Protein AF-A0AAV1SPV8-F1 (afdb_monomer)

Secondary structure (DSSP, 8-state):
--HHHHHHHHHHHHHHHHHHHHHHHHHHHHHHHHHHHHHHHHHHHHHHS---TTTHHHHTSTT-HHHHHHHHHHHHHHHHHHHHHHHHHHHHTT---------------------S-----S-HHHHHHHHHHHH----SSS---------TTS-HHHHHHHHHT-HHHHHH-S--------SS--HHHHHHHHHHHSPPP--------------

Organism: NCBI:txid77055

Mean predicted aligned error: 21.77 Å

Structure (mmCIF, N/CA/C/O backbone):
data_AF-A0AAV1SPV8-F1
#
_entry.id   AF-A0AAV1SPV8-F1
#
loop_
_atom_site.group_PDB
_atom_site.id
_atom_site.type_symbol
_atom_site.label_atom_id
_atom_site.label_alt_id
_atom_site.label_comp_id
_atom_site.label_asym_id
_atom_site.label_entity_id
_atom_site.label_seq_id
_atom_site.pdbx_PDB_ins_code
_atom_site.Cartn_x
_atom_site.Cartn_y
_atom_site.Cartn_z
_atom_site.occupancy
_atom_site.B_iso_or_equiv
_atom_site.auth_seq_id
_atom_site.auth_comp_id
_atom_site.auth_asym_id
_atom_site.auth_atom_id
_atom_site.pdbx_PDB_model_num
ATOM 1 N N . MET A 1 1 ? 74.259 18.155 -2.447 1.00 51.31 1 MET A N 1
ATOM 2 C CA . MET A 1 1 ? 74.317 16.782 -3.007 1.00 51.31 1 MET A CA 1
ATOM 3 C C . MET A 1 1 ? 72.940 16.159 -3.302 1.00 51.31 1 MET A C 1
ATOM 5 O O . MET A 1 1 ? 72.920 15.059 -3.829 1.00 51.31 1 MET A O 1
ATOM 9 N N . ALA A 1 2 ? 71.801 16.826 -3.037 1.00 53.00 2 ALA A N 1
ATOM 10 C CA . ALA A 1 2 ? 70.462 16.237 -3.227 1.00 53.00 2 ALA A CA 1
ATOM 11 C C . ALA A 1 2 ? 69.752 16.611 -4.552 1.00 53.00 2 ALA A C 1
ATOM 13 O O . ALA A 1 2 ? 68.841 15.908 -4.972 1.00 53.00 2 ALA A O 1
ATOM 14 N N . GLU A 1 3 ? 70.179 17.672 -5.247 1.00 49.75 3 GLU A N 1
ATOM 15 C CA . GLU A 1 3 ? 69.481 18.167 -6.451 1.00 49.75 3 GLU A CA 1
ATOM 16 C C . GLU A 1 3 ? 69.864 17.430 -7.751 1.00 49.75 3 GLU A C 1
ATOM 18 O O . GLU A 1 3 ? 69.081 17.391 -8.695 1.00 49.75 3 GLU A O 1
ATOM 23 N N . GLY A 1 4 ? 71.027 16.767 -7.796 1.00 50.91 4 GLY A N 1
ATOM 24 C CA . GLY A 1 4 ? 71.471 16.000 -8.972 1.00 50.91 4 GLY A CA 1
ATOM 25 C C . GLY A 1 4 ? 70.816 14.619 -9.122 1.00 50.91 4 GLY A C 1
ATOM 26 O O . GLY A 1 4 ? 70.722 14.101 -10.231 1.00 50.91 4 GLY A O 1
ATOM 27 N N . VAL A 1 5 ? 70.326 14.029 -8.025 1.00 54.00 5 VAL A N 1
ATOM 28 C CA . VAL A 1 5 ? 69.727 12.678 -8.019 1.00 54.00 5 VAL A CA 1
ATOM 29 C C . VAL A 1 5 ? 68.279 12.703 -8.524 1.00 54.00 5 VAL A C 1
ATOM 31 O O . VAL A 1 5 ? 67.834 11.772 -9.191 1.00 54.00 5 VAL A O 1
ATOM 34 N N . LEU A 1 6 ? 67.550 13.795 -8.271 1.00 56.03 6 LEU A N 1
ATOM 35 C CA . LEU A 1 6 ? 66.165 13.953 -8.723 1.00 56.03 6 LEU A CA 1
ATOM 36 C C . LEU A 1 6 ? 66.060 14.116 -10.245 1.00 56.03 6 LEU A C 1
ATOM 38 O O . LEU A 1 6 ? 65.186 13.510 -10.861 1.00 56.03 6 LEU A O 1
ATOM 42 N N . LEU A 1 7 ? 66.971 14.873 -10.866 1.00 54.84 7 LEU A N 1
ATOM 43 C CA . LEU A 1 7 ? 66.982 15.073 -12.321 1.00 54.84 7 LEU A CA 1
ATOM 44 C C . LEU A 1 7 ? 67.281 13.781 -13.094 1.00 54.84 7 LEU A C 1
ATOM 46 O O . LEU A 1 7 ? 66.694 13.553 -14.150 1.00 54.84 7 LEU A O 1
ATOM 50 N N . PHE A 1 8 ? 68.146 12.917 -12.556 1.00 56.41 8 PHE A N 1
ATOM 51 C CA . PHE A 1 8 ? 68.477 11.637 -13.181 1.00 56.41 8 PHE A CA 1
ATOM 52 C C . PHE A 1 8 ? 67.277 10.676 -13.192 1.00 56.41 8 PHE A C 1
ATOM 54 O O . PHE A 1 8 ? 66.960 10.097 -14.229 1.00 56.41 8 PHE A O 1
ATOM 61 N N . ASN A 1 9 ? 66.541 10.591 -12.079 1.00 61.56 9 ASN A N 1
ATOM 62 C CA . ASN A 1 9 ? 65.367 9.719 -11.970 1.00 61.56 9 ASN A CA 1
ATOM 63 C C . ASN A 1 9 ? 64.209 10.181 -12.871 1.00 61.56 9 ASN A C 1
ATOM 65 O O . ASN A 1 9 ? 63.550 9.361 -13.505 1.00 61.56 9 ASN A O 1
ATOM 69 N N . VAL A 1 10 ? 63.985 11.496 -12.983 1.00 70.31 10 VAL A N 1
ATOM 70 C CA . VAL A 1 10 ? 62.948 12.049 -13.873 1.00 70.31 10 VAL A CA 1
ATOM 71 C C . VAL A 1 10 ? 63.290 11.798 -15.345 1.00 70.31 10 VAL A C 1
ATOM 73 O O . VAL A 1 10 ? 62.412 11.432 -16.128 1.00 70.31 10 VAL A O 1
ATOM 76 N N . ALA A 1 11 ? 64.560 11.947 -15.730 1.00 68.44 11 ALA A N 1
ATOM 77 C CA . ALA A 1 11 ? 65.004 11.647 -17.087 1.00 68.44 11 ALA A CA 1
ATOM 78 C C . ALA A 1 11 ? 64.833 10.156 -17.432 1.00 68.44 11 ALA A C 1
ATOM 80 O O . ALA A 1 11 ? 64.372 9.829 -18.526 1.00 68.44 11 ALA A O 1
ATOM 81 N N . GLU A 1 12 ? 65.131 9.252 -16.495 1.00 69.00 12 GLU A N 1
ATOM 82 C CA . GLU A 1 12 ? 64.960 7.809 -16.685 1.00 69.00 12 GLU A CA 1
ATOM 83 C C . GLU A 1 12 ? 63.481 7.417 -16.881 1.00 69.00 12 GLU A C 1
ATOM 85 O O . GLU A 1 12 ? 63.154 6.609 -17.754 1.00 69.00 12 GLU A O 1
ATOM 90 N N . GLU A 1 13 ? 62.570 8.039 -16.127 1.00 71.25 13 GLU A N 1
ATOM 91 C CA . GLU A 1 13 ? 61.118 7.841 -16.231 1.00 71.25 13 GLU A CA 1
ATOM 92 C C . GLU A 1 13 ? 60.575 8.284 -17.604 1.00 71.25 13 GLU A C 1
ATOM 94 O O . GLU A 1 13 ? 59.775 7.585 -18.237 1.00 71.25 13 GLU A O 1
ATOM 99 N N . ILE A 1 14 ? 61.043 9.437 -18.096 1.00 76.06 14 ILE A N 1
ATOM 100 C CA . ILE A 1 14 ? 60.652 9.996 -19.397 1.00 76.06 14 ILE A CA 1
ATOM 101 C C . ILE A 1 14 ? 61.170 9.116 -20.539 1.00 76.06 14 ILE A C 1
ATOM 103 O O . ILE A 1 14 ? 60.411 8.802 -21.457 1.00 76.06 14 ILE A O 1
ATOM 107 N N . ILE A 1 15 ? 62.424 8.657 -20.465 1.00 71.19 15 ILE A N 1
ATOM 108 C CA . ILE A 1 15 ? 63.020 7.761 -21.467 1.00 71.19 15 ILE A CA 1
ATOM 109 C C . ILE A 1 15 ? 62.270 6.424 -21.516 1.00 71.19 15 ILE A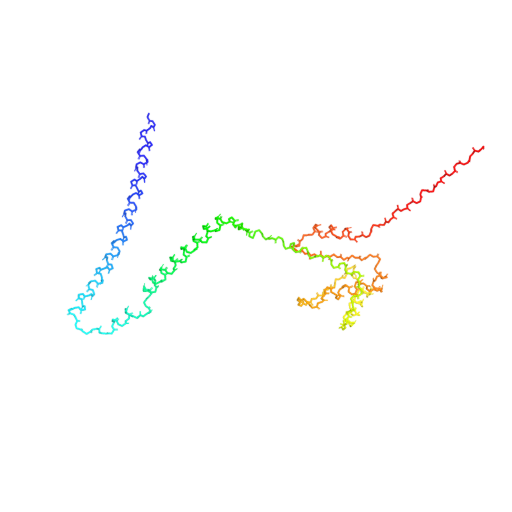 C 1
ATOM 111 O O . ILE A 1 15 ? 61.973 5.933 -22.605 1.00 71.19 15 ILE A O 1
ATOM 115 N N . LYS A 1 16 ? 61.890 5.857 -20.363 1.00 72.44 16 LYS A N 1
ATOM 116 C CA . LYS A 1 16 ? 61.097 4.616 -20.307 1.00 72.44 16 LYS A CA 1
ATOM 117 C C . LYS A 1 16 ? 59.712 4.785 -20.936 1.00 72.44 16 LYS A C 1
ATOM 119 O O . LYS A 1 16 ? 59.288 3.915 -21.695 1.00 72.44 16 LYS A O 1
ATOM 124 N N . LYS A 1 17 ? 59.023 5.901 -20.667 1.00 74.62 17 LYS A N 1
ATOM 125 C CA . LYS A 1 17 ? 57.697 6.185 -21.248 1.00 74.62 17 LYS A CA 1
ATOM 126 C C . LYS A 1 17 ? 57.748 6.470 -22.748 1.00 74.62 17 LYS A C 1
ATOM 128 O O . LYS A 1 17 ? 56.890 5.994 -23.484 1.00 74.62 17 LYS A O 1
ATOM 133 N N . LEU A 1 18 ? 58.748 7.215 -23.214 1.00 74.50 18 LEU A N 1
ATOM 134 C CA . LEU A 1 18 ? 58.951 7.452 -24.646 1.00 74.50 18 LEU A CA 1
ATOM 135 C C . LEU A 1 18 ? 59.323 6.158 -25.373 1.00 74.50 18 LEU A C 1
ATOM 137 O O . LEU A 1 18 ? 58.788 5.886 -26.445 1.00 74.50 18 LEU A O 1
ATOM 141 N N . GLY A 1 19 ? 60.181 5.333 -24.767 1.00 74.00 19 GLY A N 1
ATOM 142 C CA . GLY A 1 19 ? 60.565 4.034 -25.310 1.00 74.00 19 GLY A CA 1
ATOM 143 C C . GLY A 1 19 ? 59.378 3.082 -25.467 1.00 74.00 19 GLY A C 1
ATOM 144 O O . GLY A 1 19 ? 59.255 2.433 -26.505 1.00 74.00 19 GLY A O 1
ATOM 145 N N . SER A 1 20 ? 58.471 3.022 -24.486 1.00 73.56 20 SER A N 1
ATOM 146 C CA . SER A 1 20 ? 57.291 2.151 -24.561 1.00 73.56 20 SER A CA 1
ATOM 147 C C . SER A 1 20 ? 56.257 2.637 -25.578 1.00 73.56 20 SER A C 1
ATOM 149 O O . SER A 1 20 ? 55.717 1.820 -26.325 1.00 73.56 20 SER A O 1
ATOM 151 N N . LEU A 1 21 ? 56.025 3.950 -25.662 1.00 76.50 21 LEU A N 1
ATOM 152 C CA . LEU A 1 21 ? 55.096 4.529 -26.632 1.00 76.50 21 LEU A CA 1
ATOM 153 C C . LEU A 1 21 ? 55.604 4.337 -28.068 1.00 76.50 21 LEU A C 1
ATOM 155 O O . LEU A 1 21 ? 54.861 3.867 -28.929 1.00 76.50 21 LEU A O 1
ATOM 159 N N . ALA A 1 22 ? 56.897 4.589 -28.300 1.00 74.25 22 ALA A N 1
ATOM 160 C CA . ALA A 1 22 ? 57.534 4.338 -29.589 1.00 74.25 22 ALA A CA 1
ATOM 161 C C . ALA A 1 22 ? 57.485 2.848 -29.965 1.00 74.25 22 ALA A C 1
ATOM 163 O O . ALA A 1 22 ? 57.178 2.508 -31.106 1.00 74.25 22 ALA A O 1
ATOM 164 N N . ALA A 1 23 ? 57.722 1.942 -29.009 1.00 71.69 23 ALA A N 1
ATOM 165 C CA . ALA A 1 23 ? 57.616 0.504 -29.250 1.00 71.69 23 ALA A CA 1
ATOM 166 C C . ALA A 1 23 ? 56.186 0.078 -29.624 1.00 71.69 23 ALA A C 1
ATOM 168 O O . ALA A 1 23 ? 56.011 -0.754 -30.516 1.00 71.69 23 ALA A O 1
ATOM 169 N N . GLN A 1 24 ? 55.163 0.662 -28.992 1.00 73.12 24 GLN A N 1
ATOM 170 C CA . GLN A 1 24 ? 53.762 0.361 -29.283 1.00 73.12 24 GLN A CA 1
ATOM 171 C C . GLN A 1 24 ? 53.342 0.858 -30.673 1.00 73.12 24 GLN A C 1
ATOM 173 O O . GLN A 1 24 ? 52.714 0.107 -31.420 1.00 73.12 24 GLN A O 1
ATOM 178 N N . GLU A 1 25 ? 53.715 2.082 -31.054 1.00 62.91 25 GLU A N 1
ATOM 179 C CA . GLU A 1 25 ? 53.418 2.630 -32.384 1.00 62.91 25 GLU A CA 1
ATOM 180 C C . GLU A 1 25 ? 54.148 1.869 -33.495 1.00 62.91 25 GLU A C 1
ATOM 182 O O . GLU A 1 25 ? 53.549 1.545 -34.524 1.00 62.91 25 GLU A O 1
ATOM 187 N N . VAL A 1 26 ? 55.415 1.499 -33.271 1.00 67.81 26 VAL A N 1
ATOM 188 C CA . VAL A 1 26 ? 56.189 0.677 -34.212 1.00 67.81 26 VAL A CA 1
ATOM 189 C C . VAL A 1 26 ? 55.588 -0.722 -34.337 1.00 67.81 26 VAL A C 1
ATOM 191 O O . VAL A 1 26 ? 55.472 -1.229 -35.453 1.00 67.81 26 VAL A O 1
ATOM 194 N N . ALA A 1 27 ? 55.150 -1.341 -33.236 1.00 68.19 27 ALA A N 1
ATOM 195 C CA . ALA A 1 27 ? 54.467 -2.634 -33.276 1.00 68.19 27 ALA A CA 1
ATOM 196 C C . ALA A 1 27 ? 53.158 -2.560 -34.080 1.00 68.19 27 ALA A C 1
ATOM 198 O O . ALA A 1 27 ? 52.880 -3.440 -34.899 1.00 68.19 27 ALA A O 1
ATOM 199 N N . LEU A 1 28 ? 52.386 -1.483 -33.905 1.00 73.12 28 LEU A N 1
ATOM 200 C CA . LEU A 1 28 ? 51.136 -1.255 -34.627 1.00 73.12 28 LEU A CA 1
ATOM 201 C C . LEU A 1 28 ? 51.391 -1.021 -36.125 1.00 73.12 28 LEU A C 1
ATOM 203 O O . LEU A 1 28 ? 50.727 -1.624 -36.970 1.00 73.12 28 LEU A O 1
ATOM 207 N N . TRP A 1 29 ? 52.408 -0.225 -36.467 1.00 74.88 29 TRP A N 1
ATOM 208 C CA . TRP A 1 29 ? 52.814 0.025 -37.850 1.00 74.88 29 TRP A CA 1
ATOM 209 C C . TRP A 1 29 ? 53.353 -1.233 -38.539 1.00 74.88 29 TRP A C 1
ATOM 211 O O . TRP A 1 29 ? 52.967 -1.523 -39.671 1.00 74.88 29 TRP A O 1
ATOM 221 N N . CYS A 1 30 ? 54.181 -2.029 -37.857 1.00 61.00 30 CYS A N 1
ATOM 222 C CA . CYS A 1 30 ? 54.660 -3.317 -38.358 1.00 61.00 30 CYS A CA 1
ATOM 223 C C . CYS A 1 30 ? 53.505 -4.299 -38.590 1.00 61.00 30 CYS A C 1
ATOM 225 O O . CYS A 1 30 ? 53.468 -4.944 -39.637 1.00 61.00 30 CYS A O 1
ATOM 227 N N . GLY A 1 31 ? 52.527 -4.353 -37.679 1.00 69.56 31 GLY A N 1
ATOM 228 C CA . GLY A 1 31 ? 51.319 -5.163 -37.841 1.00 69.56 31 GLY A CA 1
ATOM 229 C C . GLY A 1 31 ? 50.509 -4.764 -39.078 1.00 69.56 31 GLY A C 1
ATOM 230 O O . GLY A 1 31 ? 50.156 -5.618 -39.890 1.00 69.56 31 GLY A O 1
ATOM 231 N N . VAL A 1 32 ? 50.279 -3.464 -39.284 1.00 68.12 32 VAL A N 1
ATOM 232 C CA . VAL A 1 32 ? 49.593 -2.945 -40.483 1.00 68.12 32 VAL A CA 1
ATOM 233 C C . VAL A 1 32 ? 50.405 -3.221 -41.755 1.00 68.12 32 VAL A C 1
ATOM 235 O O . VAL A 1 32 ? 49.845 -3.609 -42.781 1.00 68.12 32 VAL A O 1
ATOM 238 N N . LYS A 1 33 ? 51.732 -3.082 -41.699 1.00 55.91 33 LYS A N 1
ATOM 239 C CA . LYS A 1 33 ? 52.631 -3.310 -42.837 1.00 55.91 33 LYS A CA 1
ATOM 240 C C . LYS A 1 33 ? 52.703 -4.780 -43.242 1.00 55.91 33 LYS A C 1
ATOM 242 O O . LYS A 1 33 ? 52.745 -5.074 -44.435 1.00 55.91 33 LYS A O 1
ATOM 247 N N . ASP A 1 34 ? 52.658 -5.704 -42.287 1.00 68.69 34 ASP A N 1
ATOM 248 C CA . ASP A 1 34 ? 52.595 -7.139 -42.571 1.00 68.69 34 ASP A CA 1
ATOM 249 C C . ASP A 1 34 ? 51.249 -7.556 -43.164 1.00 68.69 34 ASP A C 1
ATOM 251 O O . ASP A 1 34 ? 51.216 -8.376 -44.086 1.00 68.69 34 ASP A O 1
ATOM 255 N N . GLN A 1 35 ? 50.150 -6.924 -42.739 1.00 59.25 35 GLN A N 1
ATOM 256 C CA . GLN A 1 35 ? 48.848 -7.088 -43.393 1.00 59.25 35 GLN A CA 1
ATOM 257 C C . GLN A 1 35 ? 48.888 -6.585 -44.844 1.00 59.25 35 GLN A C 1
ATOM 259 O O . GLN A 1 35 ? 48.394 -7.264 -45.748 1.00 59.25 35 GLN A O 1
ATOM 264 N N . LEU A 1 36 ? 49.551 -5.450 -45.098 1.00 64.44 36 LEU A N 1
ATOM 265 C CA . LEU A 1 36 ? 49.719 -4.906 -46.447 1.00 64.44 36 LEU A CA 1
ATOM 266 C C . LEU A 1 36 ? 50.580 -5.823 -47.333 1.00 64.44 36 LEU A C 1
ATOM 268 O O . LEU A 1 36 ? 50.228 -6.097 -48.478 1.00 64.44 36 LEU A O 1
ATOM 272 N N . ARG A 1 37 ? 51.670 -6.376 -46.788 1.00 62.00 37 ARG A N 1
ATOM 273 C CA . ARG A 1 37 ? 52.542 -7.333 -47.492 1.00 62.00 37 ARG A CA 1
ATOM 274 C C . ARG A 1 37 ? 51.809 -8.625 -47.849 1.00 62.00 37 ARG A C 1
ATOM 276 O O . ARG A 1 37 ? 51.995 -9.160 -48.943 1.00 62.00 37 ARG A O 1
ATOM 283 N N . LYS A 1 38 ? 50.952 -9.116 -46.949 1.00 72.38 38 LYS A N 1
ATOM 284 C CA . LYS A 1 38 ? 50.111 -10.303 -47.169 1.00 72.38 38 LYS A CA 1
ATOM 285 C C . LYS A 1 38 ? 49.066 -10.051 -48.262 1.00 72.38 38 LYS A C 1
ATOM 287 O O . LYS A 1 38 ? 48.831 -10.921 -49.105 1.00 72.38 38 LYS A O 1
ATOM 292 N N . LEU A 1 39 ? 48.504 -8.842 -48.304 1.00 60.84 39 LEU A N 1
ATOM 293 C CA . LEU A 1 39 ? 47.597 -8.392 -49.360 1.00 60.84 39 LEU A CA 1
ATOM 294 C C . LEU A 1 39 ? 48.311 -8.299 -50.721 1.00 60.84 39 LEU A C 1
ATOM 296 O O . LEU A 1 39 ? 47.813 -8.822 -51.718 1.00 60.84 39 LEU A O 1
ATOM 300 N N . GLU A 1 40 ? 49.504 -7.703 -50.768 1.00 60.56 40 GLU A N 1
ATOM 301 C CA . GLU A 1 40 ? 50.290 -7.564 -51.999 1.00 60.56 40 GLU A CA 1
ATOM 302 C C . GLU A 1 40 ? 50.802 -8.902 -52.543 1.00 60.56 40 GLU A C 1
ATOM 304 O O . GLU A 1 40 ? 50.759 -9.128 -53.755 1.00 60.56 40 GLU A O 1
ATOM 309 N N . GLY A 1 41 ? 51.237 -9.820 -51.673 1.00 62.53 41 GLY A N 1
ATOM 310 C CA . GLY A 1 41 ? 51.619 -11.179 -52.070 1.00 62.53 41 GLY A CA 1
ATOM 311 C C . GLY A 1 41 ? 50.456 -11.940 -52.710 1.00 62.53 41 GLY A C 1
ATOM 312 O O . GLY A 1 41 ? 50.629 -12.617 -53.724 1.00 62.53 41 GLY A O 1
ATOM 313 N N . THR A 1 42 ? 49.245 -11.745 -52.185 1.00 56.25 42 THR A N 1
ATOM 314 C CA . THR A 1 42 ? 48.021 -12.356 -52.725 1.00 56.25 42 THR A CA 1
ATOM 315 C C . THR A 1 42 ? 47.583 -11.685 -54.034 1.00 56.25 42 THR A C 1
ATOM 317 O O . THR A 1 42 ? 47.140 -12.365 -54.960 1.00 56.25 42 THR A O 1
ATOM 320 N N . ARG A 1 43 ? 47.793 -10.366 -54.180 1.00 55.22 43 ARG A N 1
ATOM 321 C CA . ARG A 1 43 ? 47.597 -9.643 -55.450 1.00 55.22 43 ARG A CA 1
ATOM 322 C C . ARG A 1 43 ? 48.540 -10.152 -56.542 1.00 55.22 43 ARG A C 1
ATOM 324 O O . ARG A 1 43 ? 48.102 -10.350 -57.669 1.00 55.22 43 ARG A O 1
ATOM 331 N N . LYS A 1 44 ? 49.816 -10.403 -56.225 1.00 57.31 44 LYS A N 1
ATOM 332 C CA . LYS A 1 44 ? 50.789 -10.964 -57.181 1.00 57.31 44 LYS A CA 1
ATOM 333 C C . LYS A 1 44 ? 50.408 -12.384 -57.621 1.00 57.31 44 LYS A C 1
ATOM 335 O O . LYS A 1 44 ? 50.515 -12.684 -58.805 1.00 57.31 44 LYS A O 1
ATOM 340 N N . GLN A 1 45 ? 49.873 -13.211 -56.714 1.00 53.56 45 GLN A N 1
ATOM 341 C CA . GLN A 1 45 ? 49.317 -14.528 -57.063 1.00 53.56 45 GLN A CA 1
ATOM 342 C C . GLN A 1 45 ? 48.082 -14.441 -57.976 1.00 53.56 45 GLN A C 1
ATOM 344 O O . GLN A 1 45 ? 47.912 -15.296 -58.837 1.00 53.56 45 GLN A O 1
ATOM 349 N N . LEU A 1 46 ? 47.249 -13.404 -57.838 1.00 54.03 46 LEU A N 1
ATOM 350 C CA . LEU A 1 46 ? 46.092 -13.164 -58.714 1.00 54.03 46 LEU A CA 1
ATOM 351 C C . LEU A 1 46 ? 46.473 -12.626 -60.102 1.00 54.03 46 LEU A C 1
ATOM 353 O O . LEU A 1 46 ? 45.769 -12.896 -61.068 1.00 54.03 46 LEU A O 1
ATOM 357 N N . VAL A 1 47 ? 47.566 -11.864 -60.209 1.00 54.81 47 VAL A N 1
ATOM 358 C CA . VAL A 1 47 ? 48.042 -11.299 -61.486 1.00 54.81 47 VAL A CA 1
ATOM 359 C C . VAL A 1 47 ? 48.801 -12.341 -62.325 1.00 54.81 47 VAL A C 1
ATOM 361 O O . VAL A 1 47 ? 48.780 -12.249 -63.547 1.00 54.81 47 VAL A O 1
ATOM 364 N N . TYR A 1 48 ? 49.433 -13.342 -61.697 1.00 53.53 48 TYR A N 1
ATOM 365 C CA . TYR A 1 48 ? 50.242 -14.370 -62.382 1.00 53.53 48 TYR A CA 1
ATOM 366 C C . TYR A 1 48 ? 49.653 -15.799 -62.343 1.00 53.53 48 TYR A C 1
ATOM 368 O O . TYR A 1 48 ? 50.228 -16.712 -62.933 1.00 53.53 48 TYR A O 1
ATOM 376 N N . GLY A 1 49 ? 48.525 -16.022 -61.657 1.00 47.09 49 GLY A N 1
ATOM 377 C CA . GLY A 1 49 ? 47.909 -17.338 -61.453 1.00 47.09 49 GLY A CA 1
ATOM 378 C C . GLY A 1 49 ? 46.489 -17.414 -62.012 1.00 47.09 49 GLY A C 1
ATOM 379 O O . GLY A 1 49 ? 45.586 -16.705 -61.574 1.00 47.09 49 GLY A O 1
ATOM 380 N N . ASN A 1 50 ? 46.287 -18.296 -62.988 1.00 52.00 50 ASN A N 1
ATOM 381 C CA . ASN A 1 50 ? 45.014 -18.473 -63.676 1.00 52.00 50 ASN A CA 1
ATOM 382 C C . ASN A 1 50 ? 43.928 -19.070 -62.744 1.00 52.00 50 ASN A C 1
ATOM 384 O O . ASN A 1 50 ? 44.200 -19.967 -61.950 1.00 52.00 50 ASN A O 1
ATOM 388 N N . LYS A 1 51 ? 42.676 -18.618 -62.920 1.00 54.88 51 LYS A N 1
ATOM 389 C CA . LYS A 1 51 ? 41.414 -19.228 -62.436 1.00 54.88 51 LYS A CA 1
ATOM 390 C C . LYS A 1 51 ? 41.174 -19.296 -60.912 1.00 54.88 51 LYS A C 1
ATOM 392 O O . LYS A 1 51 ? 41.121 -20.375 -60.333 1.00 54.88 51 LYS A O 1
ATOM 397 N N . VAL A 1 52 ? 40.814 -18.169 -60.281 1.00 48.59 52 VAL A N 1
ATOM 398 C CA . VAL A 1 52 ? 40.076 -18.194 -58.993 1.00 48.59 52 VAL A CA 1
ATOM 399 C C . VAL A 1 52 ? 38.971 -17.124 -58.931 1.00 48.59 52 VAL A C 1
ATOM 401 O O . VAL A 1 52 ? 38.962 -16.255 -58.063 1.00 48.59 52 VAL A O 1
ATOM 404 N N . SER A 1 53 ? 37.972 -17.199 -59.819 1.00 48.72 53 SER A N 1
ATOM 405 C CA . SER A 1 53 ? 36.790 -16.311 -59.752 1.00 48.72 53 SER A CA 1
ATOM 406 C C . SER A 1 53 ? 35.812 -16.660 -58.607 1.00 48.72 53 SER A C 1
ATOM 408 O O . SER A 1 53 ? 34.815 -15.969 -58.411 1.00 48.72 53 SER A O 1
ATOM 410 N N . GLY A 1 54 ? 36.088 -17.717 -57.829 1.00 51.16 54 GLY A N 1
ATOM 411 C CA . GLY A 1 54 ? 35.246 -18.165 -56.711 1.00 51.16 54 GLY A CA 1
ATOM 412 C C . GLY A 1 54 ? 35.548 -17.510 -55.356 1.00 51.16 54 GLY A C 1
ATOM 413 O O . GLY A 1 54 ? 34.645 -17.385 -54.535 1.00 51.16 54 GLY A O 1
ATOM 414 N N . LYS A 1 55 ? 36.783 -17.042 -55.108 1.00 42.84 55 LYS A N 1
ATOM 415 C CA . LYS A 1 55 ? 37.176 -16.461 -53.801 1.00 42.84 55 LYS A CA 1
ATOM 416 C C . LYS A 1 55 ? 36.973 -14.946 -53.704 1.00 42.84 55 LYS A C 1
ATOM 418 O O . LYS A 1 55 ? 36.821 -14.421 -52.606 1.00 42.84 55 LYS A O 1
ATOM 423 N N . VAL A 1 56 ? 36.894 -14.248 -54.838 1.00 49.47 56 VAL A N 1
ATOM 424 C CA . VAL A 1 56 ? 36.684 -12.787 -54.880 1.00 49.47 56 VAL A CA 1
ATOM 425 C C . VAL A 1 56 ? 35.249 -12.404 -54.484 1.00 49.47 56 VAL A C 1
ATOM 427 O O . VAL A 1 56 ? 35.016 -11.318 -53.961 1.00 49.47 56 VAL A O 1
ATOM 430 N N . ARG A 1 57 ? 34.289 -13.330 -54.629 1.00 47.72 57 ARG A N 1
ATOM 431 C CA . ARG A 1 57 ? 32.883 -13.115 -54.245 1.00 47.72 57 ARG A CA 1
ATOM 432 C C . ARG A 1 57 ? 32.690 -12.938 -52.732 1.00 47.72 57 ARG A C 1
ATOM 434 O O . ARG A 1 57 ? 31.739 -12.285 -52.324 1.00 47.72 57 ARG A O 1
ATOM 441 N N . VAL A 1 58 ? 33.588 -13.478 -51.904 1.00 47.81 58 VAL A N 1
ATOM 442 C CA . VAL A 1 58 ? 33.480 -13.389 -50.435 1.00 47.81 58 VAL A CA 1
ATOM 443 C C . VAL A 1 58 ? 33.969 -12.033 -49.913 1.00 47.81 58 VAL A C 1
ATOM 445 O O . VAL A 1 58 ? 33.404 -11.505 -48.962 1.00 47.81 58 VAL A O 1
ATOM 448 N N . PHE A 1 59 ? 34.963 -11.422 -50.567 1.00 46.66 59 PHE A N 1
ATOM 449 C CA . PHE A 1 59 ? 35.577 -10.171 -50.101 1.00 46.66 59 PHE A CA 1
ATOM 450 C C . PHE A 1 59 ? 34.745 -8.917 -50.391 1.00 46.66 59 PHE A C 1
ATOM 452 O O . PHE A 1 59 ? 34.761 -7.987 -49.587 1.00 46.66 59 PHE A O 1
ATOM 459 N N . PHE A 1 60 ? 33.996 -8.914 -51.498 1.00 45.22 60 PHE A N 1
ATOM 460 C CA . PHE A 1 60 ? 33.090 -7.820 -51.880 1.00 45.22 60 PHE A CA 1
ATOM 461 C C . PHE A 1 60 ? 31.629 -8.076 -51.481 1.00 45.22 60 PHE A C 1
ATOM 463 O O . PHE A 1 60 ? 30.729 -7.353 -51.906 1.00 45.22 60 PHE A O 1
ATOM 470 N N . SER A 1 61 ? 31.372 -9.107 -50.671 1.00 50.03 61 SER A N 1
ATOM 471 C CA . SER A 1 61 ? 30.040 -9.338 -50.122 1.00 50.03 61 SER A CA 1
ATOM 472 C C . SER A 1 61 ? 29.764 -8.347 -48.989 1.00 50.03 61 SER A C 1
ATOM 474 O O . SER A 1 61 ? 30.640 -8.069 -48.168 1.00 50.03 61 SER A O 1
ATOM 476 N N . LYS A 1 62 ? 28.523 -7.854 -48.895 1.00 49.44 62 LYS A N 1
ATOM 477 C CA . LYS A 1 62 ? 28.046 -6.946 -47.828 1.00 49.44 62 LYS A CA 1
ATOM 478 C C . LYS A 1 62 ? 28.157 -7.536 -46.407 1.00 49.44 62 LYS A C 1
ATOM 480 O O . LYS A 1 62 ? 27.866 -6.851 -45.437 1.00 49.44 62 LYS A O 1
ATOM 485 N N . SER A 1 63 ? 28.588 -8.790 -46.287 1.00 48.91 63 SER A N 1
ATOM 486 C CA . SER A 1 63 ? 28.793 -9.536 -45.042 1.00 48.91 63 SER A CA 1
ATOM 487 C C . SER A 1 63 ? 30.244 -9.510 -44.527 1.00 48.91 63 SER A C 1
ATOM 489 O O . SER A 1 63 ? 30.586 -10.291 -43.644 1.00 48.91 63 SER A O 1
ATOM 491 N N . ASN A 1 64 ? 31.124 -8.661 -45.074 1.00 51.59 64 ASN A N 1
ATOM 492 C CA . ASN A 1 64 ? 32.500 -8.535 -44.593 1.00 51.59 64 ASN A CA 1
ATOM 493 C C . ASN A 1 64 ? 32.539 -7.671 -43.313 1.00 51.59 64 ASN A C 1
ATOM 495 O O . ASN A 1 64 ? 32.276 -6.467 -43.360 1.00 51.59 64 ASN A O 1
ATOM 499 N N . GLN A 1 65 ? 32.883 -8.279 -42.171 1.00 55.00 65 GLN A N 1
ATOM 500 C CA . GLN A 1 65 ? 32.886 -7.663 -40.830 1.00 55.00 65 GLN A CA 1
ATOM 501 C C . GLN A 1 65 ? 33.714 -6.359 -40.753 1.00 55.00 65 GLN A C 1
ATOM 503 O O . GLN A 1 65 ? 33.449 -5.495 -39.922 1.00 55.00 65 GLN A O 1
ATOM 508 N N . PHE A 1 66 ? 34.673 -6.179 -41.668 1.00 52.06 66 PHE A N 1
ATOM 509 C CA . PHE A 1 66 ? 35.546 -5.006 -41.758 1.00 52.06 66 PHE A CA 1
ATOM 510 C C . PHE A 1 66 ? 34.885 -3.772 -42.408 1.00 52.06 66 PHE A C 1
ATOM 512 O O . PHE A 1 66 ? 35.102 -2.648 -41.963 1.00 52.06 66 PHE A O 1
ATOM 519 N N . VAL A 1 67 ? 34.044 -3.965 -43.435 1.00 51.31 67 VAL A N 1
ATOM 520 C CA . VAL A 1 67 ? 33.311 -2.862 -44.099 1.00 51.31 67 VAL A CA 1
ATOM 521 C C . VAL A 1 67 ? 32.151 -2.394 -43.219 1.00 51.31 67 VAL A C 1
ATOM 523 O O . VAL A 1 67 ? 31.897 -1.196 -43.111 1.00 51.31 67 VAL A O 1
ATOM 526 N N . TYR A 1 68 ? 31.512 -3.337 -42.519 1.00 54.44 68 TYR A N 1
ATOM 527 C CA . TYR A 1 68 ? 30.545 -3.040 -41.465 1.00 54.44 68 TYR A CA 1
ATOM 528 C C . TYR A 1 68 ? 31.188 -2.217 -40.333 1.00 54.44 68 TYR A C 1
ATOM 530 O O . TYR A 1 68 ? 30.624 -1.212 -39.915 1.00 54.44 68 TYR A O 1
ATOM 538 N N . GLY A 1 69 ? 32.415 -2.559 -39.918 1.00 55.50 69 GLY A N 1
ATOM 539 C CA . GLY A 1 69 ? 33.169 -1.805 -38.909 1.00 55.50 69 GLY A CA 1
ATOM 540 C C . GLY A 1 69 ? 33.519 -0.364 -39.306 1.00 55.50 69 GLY A C 1
ATOM 541 O O . GLY A 1 69 ? 33.475 0.522 -38.459 1.00 55.50 69 GLY A O 1
ATOM 542 N N . LEU A 1 70 ? 33.818 -0.099 -40.583 1.00 61.72 70 LEU A N 1
ATOM 543 C CA . LEU A 1 70 ? 34.063 1.262 -41.088 1.00 61.72 70 LEU A CA 1
ATOM 544 C C . LEU A 1 70 ? 32.789 2.117 -41.082 1.00 61.72 70 LEU A C 1
ATOM 546 O O . LEU A 1 70 ? 32.815 3.243 -40.589 1.00 61.72 70 LEU A O 1
ATOM 550 N N . GLY A 1 71 ? 31.671 1.569 -41.573 1.00 64.38 71 GLY A N 1
ATOM 551 C CA . GLY A 1 71 ? 30.372 2.251 -41.543 1.00 64.38 71 GLY A CA 1
ATOM 552 C C . GLY A 1 71 ? 29.908 2.541 -40.114 1.00 64.38 71 GLY A C 1
ATOM 553 O O . GLY A 1 71 ? 29.592 3.682 -39.783 1.00 64.38 71 GLY A O 1
ATOM 554 N N . MET A 1 72 ? 29.990 1.537 -39.237 1.00 75.62 72 MET A N 1
ATOM 555 C CA . MET A 1 72 ? 29.695 1.697 -37.812 1.00 75.62 72 MET A CA 1
ATOM 556 C C . MET A 1 72 ? 30.652 2.663 -37.107 1.00 75.62 72 MET A C 1
ATOM 558 O O . MET A 1 72 ? 30.249 3.343 -36.170 1.00 75.62 72 MET A O 1
ATOM 562 N N . GLY A 1 73 ? 31.912 2.758 -37.537 1.00 75.94 73 GLY A N 1
ATOM 563 C CA . GLY A 1 73 ? 32.875 3.705 -36.977 1.00 75.94 73 GLY A CA 1
ATOM 564 C C . GLY A 1 73 ? 32.438 5.159 -37.167 1.00 75.94 73 GLY A C 1
ATOM 565 O O . GLY A 1 73 ? 32.510 5.950 -36.226 1.00 75.94 73 GLY A O 1
ATOM 566 N N . HIS A 1 74 ? 31.927 5.500 -38.354 1.00 80.69 74 HIS A N 1
ATOM 567 C CA . HIS A 1 74 ? 31.353 6.822 -38.620 1.00 80.69 74 HIS A CA 1
ATOM 568 C C . HIS A 1 74 ? 30.061 7.063 -37.830 1.00 80.69 74 HIS A C 1
ATOM 570 O O . HIS A 1 74 ? 29.871 8.156 -37.304 1.00 80.69 74 HIS A O 1
ATOM 576 N N . GLU A 1 75 ? 29.213 6.044 -37.688 1.00 81.06 75 GLU A N 1
ATOM 577 C CA . GLU A 1 75 ? 27.958 6.132 -36.933 1.00 81.06 75 GLU A CA 1
ATOM 578 C C . GLU A 1 75 ? 28.196 6.338 -35.427 1.00 81.06 75 GLU A C 1
ATOM 580 O O . GLU A 1 75 ? 27.623 7.237 -34.813 1.00 81.06 75 GLU A O 1
ATOM 585 N N . VAL A 1 76 ? 29.130 5.585 -34.836 1.00 86.38 76 VAL A N 1
ATOM 586 C CA . VAL A 1 76 ? 29.557 5.761 -33.439 1.00 86.38 76 VAL A CA 1
ATOM 587 C C . VAL A 1 76 ? 30.210 7.127 -33.232 1.00 86.38 76 VAL A C 1
ATOM 589 O O . VAL A 1 76 ? 30.012 7.748 -32.187 1.00 86.38 76 VAL A O 1
ATOM 592 N N . LYS A 1 77 ? 30.975 7.621 -34.212 1.00 87.25 77 LYS A N 1
ATOM 593 C CA . LYS A 1 77 ? 31.575 8.958 -34.148 1.00 87.25 77 LYS A CA 1
ATOM 594 C C . LYS A 1 77 ? 30.503 10.054 -34.151 1.00 87.25 77 LYS A C 1
ATOM 596 O O . LYS A 1 77 ? 30.539 10.908 -33.272 1.00 87.25 77 LYS A O 1
ATOM 601 N N . ALA A 1 78 ? 29.525 9.977 -35.053 1.00 92.62 78 ALA A N 1
ATOM 602 C CA . ALA A 1 78 ? 28.413 10.926 -35.114 1.00 92.62 78 ALA A CA 1
ATOM 603 C C . ALA A 1 78 ? 27.577 10.921 -33.821 1.00 92.62 78 ALA A C 1
ATOM 605 O O . ALA A 1 78 ? 27.173 11.973 -33.328 1.00 92.62 78 ALA A O 1
ATOM 606 N N . LEU A 1 79 ? 27.363 9.745 -33.221 1.00 92.12 79 LEU A N 1
ATOM 607 C CA . LEU A 1 79 ? 26.678 9.629 -31.933 1.00 92.12 79 LEU A CA 1
ATOM 608 C C . LEU A 1 79 ? 27.452 10.330 -30.802 1.00 92.12 79 LEU A C 1
ATOM 610 O O . LEU A 1 79 ? 26.850 11.014 -29.977 1.00 92.12 79 LEU A O 1
ATOM 614 N N . ARG A 1 80 ? 28.782 10.170 -30.762 1.00 90.50 80 ARG A N 1
ATOM 615 C CA . ARG A 1 80 ? 29.641 10.822 -29.759 1.00 90.50 80 ARG A CA 1
ATOM 616 C C . ARG A 1 80 ? 29.637 12.340 -29.896 1.00 90.50 80 ARG A C 1
ATOM 618 O O . ARG A 1 80 ? 29.573 13.019 -28.880 1.00 90.50 80 ARG A O 1
ATOM 625 N N . GLU A 1 81 ? 29.685 12.851 -31.123 1.00 96.25 81 GLU A N 1
ATOM 626 C CA . GLU A 1 81 ? 29.596 14.291 -31.398 1.00 96.25 81 GLU A CA 1
ATOM 627 C C . GLU A 1 81 ? 28.244 14.843 -30.931 1.00 96.25 81 GLU A C 1
ATOM 629 O O . GLU A 1 81 ? 28.207 15.783 -30.145 1.00 96.25 81 GLU A O 1
ATOM 634 N N . ARG A 1 82 ? 27.137 14.167 -31.266 1.00 95.75 82 ARG A N 1
ATOM 635 C CA . ARG A 1 82 ? 25.801 14.563 -30.797 1.00 95.75 82 ARG A CA 1
ATOM 636 C C . ARG A 1 82 ? 25.673 14.552 -29.269 1.00 95.75 82 ARG A C 1
ATOM 638 O O . ARG A 1 82 ? 25.001 15.411 -28.710 1.00 95.75 82 ARG A O 1
ATOM 645 N N . LEU A 1 83 ? 26.278 13.579 -28.585 1.00 93.50 83 LEU A N 1
ATOM 646 C CA . LEU A 1 83 ? 26.290 13.541 -27.118 1.00 93.50 83 LEU A CA 1
ATOM 647 C C . LEU A 1 83 ? 27.088 14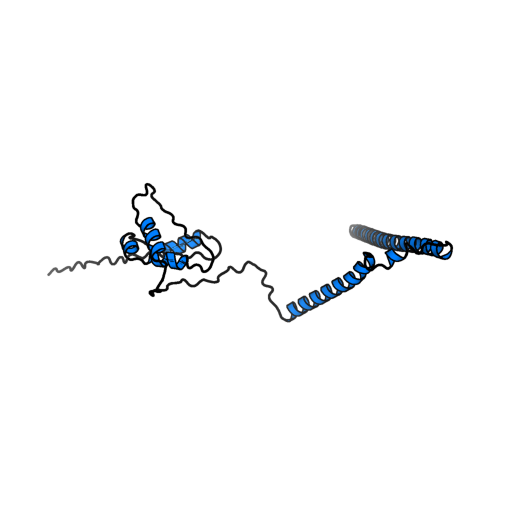.705 -26.519 1.00 93.50 83 LEU A C 1
ATOM 649 O O . LEU A 1 83 ? 26.676 15.247 -25.498 1.00 93.50 83 LEU A O 1
ATOM 653 N N . ALA A 1 84 ? 28.196 15.099 -27.152 1.00 93.94 84 ALA A N 1
ATOM 654 C CA . ALA A 1 84 ? 28.978 16.256 -26.729 1.00 93.94 84 ALA A CA 1
ATOM 655 C C . ALA A 1 84 ? 28.203 17.569 -26.921 1.00 93.94 84 ALA A C 1
ATOM 657 O O . ALA A 1 84 ? 28.235 18.418 -26.033 1.00 93.94 84 ALA A O 1
ATOM 658 N N . ASP A 1 85 ? 27.457 17.704 -28.020 1.00 94.56 85 ASP A N 1
ATOM 659 C CA . ASP A 1 85 ? 26.593 18.865 -28.258 1.00 94.56 85 ASP A CA 1
ATOM 660 C C . ASP A 1 85 ? 25.472 18.952 -27.211 1.00 94.56 85 ASP A C 1
ATOM 662 O O . ASP A 1 85 ? 25.240 20.016 -26.642 1.00 94.56 85 ASP A O 1
ATOM 666 N N . ILE A 1 86 ? 24.828 17.822 -26.883 1.00 90.44 86 ILE A N 1
ATOM 667 C CA . ILE A 1 86 ? 23.800 17.760 -25.830 1.00 90.44 86 ILE A CA 1
ATOM 668 C C . ILE A 1 86 ? 24.386 18.132 -24.462 1.00 90.44 86 ILE A C 1
ATOM 670 O O . ILE A 1 86 ? 23.743 18.858 -23.713 1.00 90.44 86 ILE A O 1
ATOM 674 N N . ASP A 1 87 ? 25.590 17.667 -24.123 1.00 88.12 87 ASP A N 1
ATOM 675 C CA . ASP A 1 87 ? 26.266 18.029 -22.868 1.00 88.12 87 ASP A CA 1
ATOM 676 C C . ASP A 1 87 ? 26.633 19.525 -22.822 1.00 88.12 87 ASP A C 1
ATOM 678 O O . ASP A 1 87 ? 26.443 20.187 -21.798 1.00 88.12 87 ASP A O 1
ATOM 682 N N . ALA A 1 88 ? 27.102 20.087 -23.941 1.00 90.62 88 ALA A N 1
ATOM 683 C CA . ALA A 1 88 ? 27.411 21.508 -24.060 1.00 90.62 88 ALA A CA 1
ATOM 684 C C . ALA A 1 88 ? 26.155 22.381 -23.921 1.00 90.62 88 ALA A C 1
ATOM 686 O O . ALA A 1 88 ? 26.164 23.352 -23.159 1.00 90.62 88 ALA A O 1
ATOM 687 N N . ASP A 1 89 ? 25.062 22.010 -24.589 1.00 89.62 89 ASP A N 1
ATOM 688 C CA . ASP A 1 89 ? 23.769 22.677 -24.452 1.00 89.62 89 ASP A CA 1
ATOM 689 C C . ASP A 1 89 ? 23.206 22.497 -23.036 1.00 89.62 89 ASP A C 1
ATOM 691 O O . ASP A 1 89 ? 22.753 23.46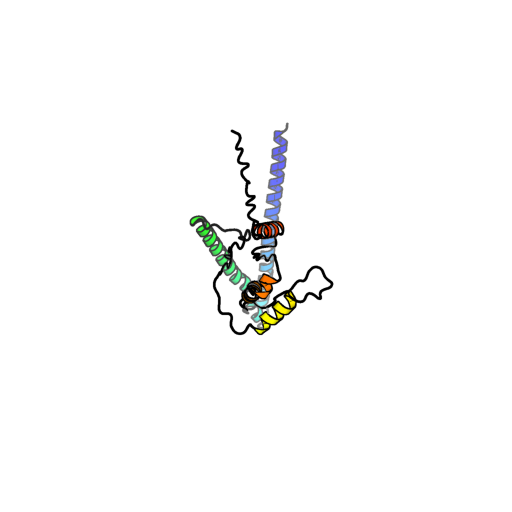8 -22.431 1.00 89.62 89 ASP A O 1
ATOM 695 N N . SER A 1 90 ? 23.317 21.301 -22.449 1.00 85.38 90 SER A N 1
ATOM 696 C CA . SER A 1 90 ? 22.891 21.024 -21.072 1.00 85.38 90 SER A CA 1
ATOM 697 C C . SER A 1 90 ? 23.541 21.984 -20.077 1.00 85.38 90 SER A C 1
ATOM 699 O O . SER A 1 90 ? 22.862 22.559 -19.225 1.00 85.38 90 SER A O 1
ATOM 701 N N . LYS A 1 91 ? 24.855 22.198 -20.214 1.00 86.94 91 LYS A N 1
ATOM 702 C CA . LYS A 1 91 ? 25.625 23.148 -19.400 1.00 86.94 91 LYS A CA 1
ATOM 703 C C . LYS A 1 91 ? 25.252 24.595 -19.703 1.00 86.94 91 LYS A C 1
ATOM 705 O O . LYS A 1 91 ? 25.111 25.392 -18.783 1.00 86.94 91 LYS A O 1
ATOM 710 N N . ARG A 1 92 ? 25.059 24.945 -20.979 1.00 87.56 92 ARG A N 1
ATOM 711 C CA . ARG A 1 92 ? 24.686 26.301 -21.412 1.00 87.56 92 ARG A CA 1
ATOM 712 C C . ARG A 1 92 ? 23.319 26.731 -20.882 1.00 87.56 92 ARG A C 1
ATOM 714 O O . ARG A 1 92 ? 23.143 27.898 -20.542 1.00 87.56 92 ARG A O 1
ATOM 721 N N . PHE A 1 93 ? 22.369 25.804 -20.819 1.00 82.50 93 PHE A N 1
ATOM 722 C CA . PHE A 1 93 ? 21.017 26.050 -20.320 1.00 82.50 93 PHE A CA 1
ATOM 723 C C . PHE A 1 93 ? 20.854 25.722 -18.826 1.00 82.50 93 PHE A C 1
ATOM 725 O O . PHE A 1 93 ? 19.745 25.850 -18.315 1.00 82.50 93 PHE A O 1
ATOM 732 N N . ASN A 1 94 ? 21.935 25.348 -18.122 1.00 76.88 94 ASN A N 1
ATOM 733 C CA . ASN A 1 94 ? 21.922 24.911 -16.719 1.00 76.88 94 ASN A CA 1
ATOM 734 C C . ASN A 1 94 ? 20.802 23.899 -16.426 1.00 76.88 94 ASN A C 1
ATOM 736 O O . ASN A 1 94 ? 20.081 24.032 -15.438 1.00 76.88 94 ASN A O 1
ATOM 740 N N . PHE A 1 95 ? 20.629 22.896 -17.291 1.00 71.19 95 PHE A N 1
ATOM 741 C CA . PHE A 1 95 ? 19.723 21.797 -16.977 1.00 71.19 95 PHE A CA 1
ATOM 742 C C . PHE A 1 95 ? 20.281 21.061 -15.757 1.00 71.19 95 PHE A C 1
ATOM 744 O O . PHE A 1 95 ? 21.319 20.402 -15.840 1.00 71.19 95 PHE A O 1
ATOM 751 N N . GLU A 1 96 ? 19.611 21.199 -14.612 1.00 69.38 96 GLU A N 1
ATOM 752 C CA . GLU A 1 96 ? 19.892 20.374 -13.444 1.00 69.38 96 GLU A CA 1
ATOM 753 C C . GLU A 1 96 ? 19.605 18.921 -13.818 1.00 69.38 96 GLU A C 1
ATOM 755 O O . GLU A 1 96 ? 18.457 18.490 -13.943 1.00 69.38 96 GLU A O 1
ATOM 760 N N . VAL A 1 97 ? 20.672 18.145 -14.004 1.00 58.69 97 VAL A N 1
ATOM 761 C CA . VAL A 1 97 ? 20.579 16.693 -13.932 1.00 58.69 97 VAL A CA 1
ATOM 762 C C . VAL A 1 97 ? 20.314 16.386 -12.468 1.00 58.69 97 VAL A C 1
ATOM 764 O O . VAL A 1 97 ? 21.241 16.232 -11.672 1.00 58.69 97 VAL A O 1
ATOM 767 N N . HIS A 1 98 ? 19.038 16.323 -12.098 1.00 55.47 98 HIS A N 1
ATOM 768 C CA . HIS A 1 98 ? 18.659 15.601 -10.903 1.00 55.47 98 HIS A CA 1
ATOM 769 C C . HIS A 1 98 ? 19.157 14.175 -11.120 1.00 55.47 98 HIS A C 1
ATOM 771 O O . HIS A 1 98 ? 18.587 13.404 -11.894 1.00 55.47 98 HIS A O 1
ATOM 777 N N . HIS A 1 99 ? 20.272 13.831 -10.474 1.00 49.53 99 HIS A N 1
ATOM 778 C CA . HIS A 1 99 ? 20.536 12.443 -10.153 1.00 49.53 99 HIS A CA 1
ATOM 779 C C . HIS A 1 99 ? 19.221 11.906 -9.588 1.00 49.53 99 HIS A C 1
ATOM 781 O O . HIS A 1 99 ? 18.619 12.567 -8.741 1.00 49.53 99 HIS A O 1
ATOM 787 N N . GLU A 1 100 ? 18.769 10.736 -10.030 1.00 50.16 100 GLU A N 1
ATOM 788 C CA . GLU A 1 100 ? 17.793 9.977 -9.256 1.00 50.16 100 GLU A CA 1
ATOM 789 C C . GLU A 1 100 ? 18.453 9.558 -7.921 1.00 50.16 100 GLU A C 1
ATOM 791 O O . GLU A 1 100 ? 18.624 8.382 -7.613 1.00 50.16 100 GLU A O 1
ATOM 796 N N . GLU A 1 101 ? 18.803 10.515 -7.057 1.00 43.56 101 GLU A N 1
ATOM 797 C CA . GLU A 1 101 ? 18.340 10.416 -5.690 1.00 43.56 101 GLU A CA 1
ATOM 798 C C . GLU A 1 101 ? 16.849 10.233 -5.865 1.00 43.56 101 GLU A C 1
ATOM 800 O O . GLU A 1 101 ? 16.180 11.172 -6.289 1.00 43.56 101 GLU A O 1
ATOM 805 N N . LYS A 1 102 ? 16.397 8.973 -5.743 1.00 46.03 102 LYS A N 1
ATOM 806 C CA . LYS A 1 102 ? 14.992 8.585 -5.777 1.00 46.03 102 LYS A CA 1
ATOM 807 C C . LYS A 1 102 ? 14.246 9.742 -5.164 1.00 46.03 102 LYS A C 1
ATOM 809 O O . LYS A 1 102 ? 14.296 9.880 -3.939 1.00 46.03 102 LYS A O 1
ATOM 814 N N . ALA A 1 103 ? 13.623 10.575 -6.002 1.00 39.28 103 ALA A N 1
ATOM 815 C CA . ALA A 1 103 ? 12.712 11.566 -5.495 1.00 39.28 103 ALA A CA 1
ATOM 816 C C . ALA A 1 103 ? 11.832 10.712 -4.596 1.00 39.28 103 ALA A C 1
ATOM 818 O O . ALA A 1 103 ? 11.315 9.686 -5.081 1.00 39.28 103 ALA A O 1
ATOM 819 N N . PRO A 1 104 ? 11.770 10.968 -3.274 1.00 43.19 104 PRO A N 1
ATOM 820 C CA . PRO A 1 104 ? 10.753 10.293 -2.521 1.00 43.19 104 PRO A CA 1
ATOM 821 C C . PRO A 1 104 ? 9.510 10.600 -3.342 1.00 43.19 104 PRO A C 1
ATOM 823 O O . PRO A 1 104 ? 9.284 11.745 -3.739 1.00 43.19 104 PRO A O 1
ATOM 826 N N . LEU A 1 105 ? 8.793 9.558 -3.749 1.00 41.69 105 LEU A N 1
ATOM 827 C CA . LEU A 1 105 ? 7.453 9.686 -4.288 1.00 41.69 105 LEU A CA 1
ATOM 828 C C . LEU A 1 105 ? 6.602 10.252 -3.135 1.00 41.69 105 LEU A C 1
ATOM 830 O O . LEU A 1 105 ? 5.699 9.613 -2.618 1.00 41.69 105 LEU A O 1
ATOM 834 N N . THR A 1 106 ? 6.909 11.475 -2.706 1.00 40.66 106 THR A N 1
ATOM 835 C CA . THR A 1 106 ? 6.039 12.473 -2.133 1.00 40.66 106 THR A CA 1
ATOM 836 C C . THR A 1 106 ? 5.239 13.058 -3.290 1.00 40.66 106 THR A C 1
ATOM 838 O O . THR A 1 106 ? 4.986 14.252 -3.348 1.00 40.66 106 THR A O 1
ATOM 841 N N . THR A 1 107 ? 4.691 12.204 -4.159 1.00 38.88 107 THR A N 1
ATOM 842 C CA . THR A 1 107 ? 3.247 12.294 -4.313 1.00 38.88 107 THR A CA 1
ATOM 843 C C . THR A 1 107 ? 2.702 12.023 -2.919 1.00 38.88 107 THR A C 1
ATOM 845 O O . THR A 1 107 ? 2.468 10.874 -2.538 1.00 38.88 107 THR A O 1
ATOM 848 N N . VAL A 1 108 ? 2.620 13.081 -2.109 1.00 44.66 108 VAL A N 1
ATOM 849 C CA . VAL A 1 108 ? 1.724 13.118 -0.968 1.00 44.66 108 VAL A CA 1
ATOM 850 C C . VAL A 1 108 ? 0.377 12.819 -1.602 1.00 44.66 108 VAL A C 1
ATOM 852 O O . VAL A 1 108 ? -0.227 13.682 -2.228 1.00 44.66 108 VAL A O 1
ATOM 855 N N . ARG A 1 109 ? -0.025 11.544 -1.594 1.00 43.25 109 ARG A N 1
ATOM 856 C CA . ARG A 1 109 ? -1.409 11.200 -1.870 1.00 43.25 109 ARG A CA 1
ATOM 857 C C . ARG A 1 109 ? -2.147 11.869 -0.735 1.00 43.25 109 ARG A C 1
ATOM 859 O O . ARG A 1 109 ? -2.010 11.435 0.410 1.00 43.25 109 ARG A O 1
ATOM 866 N N . GLU A 1 110 ? -2.809 12.975 -1.054 1.00 48.94 110 GLU A N 1
ATOM 867 C CA . GLU A 1 110 ? -3.698 13.634 -0.118 1.00 48.94 110 GLU A CA 1
ATOM 868 C C . GLU A 1 110 ? -4.590 12.569 0.499 1.00 48.94 110 GLU A C 1
ATOM 870 O O . GLU A 1 110 ? -5.083 11.653 -0.176 1.00 48.94 110 GLU A O 1
ATOM 875 N N . GLN A 1 111 ? -4.695 12.642 1.821 1.00 54.91 111 GLN A N 1
ATOM 876 C CA . GLN A 1 111 ? -5.570 11.766 2.565 1.00 54.91 111 GLN A CA 1
ATOM 877 C C . GLN A 1 111 ? -6.960 11.902 1.952 1.00 54.91 111 GLN A C 1
ATOM 879 O O . GLN A 1 111 ? -7.490 13.006 1.841 1.00 54.91 111 GLN A O 1
ATOM 884 N N . THR A 1 112 ? -7.555 10.783 1.544 1.00 52.62 112 THR A N 1
ATOM 885 C CA . THR A 1 112 ? -8.971 10.736 1.177 1.00 52.62 112 THR A CA 1
ATOM 886 C C . THR A 1 112 ? -9.770 10.825 2.473 1.00 52.62 112 THR A C 1
ATOM 888 O O . THR A 1 112 ? -10.377 9.862 2.930 1.00 52.62 112 THR A O 1
ATOM 891 N N . ASN A 1 113 ? -9.739 12.005 3.088 1.00 50.28 113 ASN A N 1
ATOM 892 C CA . ASN A 1 113 ? -10.679 12.429 4.109 1.00 50.28 113 ASN A CA 1
ATOM 893 C C . ASN A 1 113 ? -11.964 12.834 3.374 1.00 50.28 113 ASN A C 1
ATOM 895 O O . ASN A 1 113 ? -12.389 13.981 3.437 1.00 50.28 113 ASN A O 1
ATOM 899 N N . SER A 1 114 ? -12.533 11.922 2.579 1.00 46.44 114 SER A N 1
ATOM 900 C CA . SER A 1 114 ? -13.837 12.156 1.969 1.00 46.44 114 SER A CA 1
ATOM 901 C C . SER A 1 114 ? -14.882 11.769 3.003 1.00 46.44 114 SER A C 1
ATOM 903 O O . SER A 1 114 ? -15.172 10.598 3.242 1.00 46.44 114 SER A O 1
ATOM 905 N N . SER A 1 115 ? -15.368 12.794 3.689 1.00 52.03 115 SER A N 1
ATOM 906 C CA . SER A 1 115 ? -16.477 12.776 4.635 1.00 52.03 115 SER A CA 1
ATOM 907 C C . SER A 1 115 ? -17.834 12.847 3.924 1.00 52.03 115 SER A C 1
ATOM 909 O O . SER A 1 115 ? -18.763 13.453 4.449 1.00 52.03 115 SER A O 1
ATOM 911 N N . GLU A 1 116 ? -17.963 12.256 2.733 1.00 50.59 116 GLU A N 1
ATOM 912 C CA . GLU A 1 116 ? -19.225 12.221 1.991 1.00 50.59 116 GLU A CA 1
ATOM 913 C C . GLU A 1 116 ? -19.589 10.798 1.564 1.00 50.59 116 GLU A C 1
ATOM 915 O O . GLU A 1 116 ? -18.734 9.949 1.311 1.00 50.59 116 GLU A O 1
ATOM 920 N N . HIS A 1 117 ? -20.896 10.535 1.531 1.00 53.72 117 HIS A N 1
ATOM 921 C CA . HIS A 1 117 ? -21.475 9.258 1.132 1.00 53.72 117 HIS A CA 1
ATOM 922 C C . HIS A 1 117 ? -21.246 9.024 -0.369 1.00 53.72 117 HIS A C 1
ATOM 924 O O . HIS A 1 117 ? -22.110 9.295 -1.200 1.00 53.72 117 HIS A O 1
ATOM 930 N N . GLU A 1 118 ? -20.079 8.490 -0.725 1.00 66.19 118 GLU A N 1
ATOM 931 C CA . GLU A 1 118 ? -19.888 7.878 -2.036 1.00 66.19 118 GLU A CA 1
ATOM 932 C C . GLU A 1 118 ? -20.844 6.677 -2.129 1.00 66.19 118 GLU A C 1
ATOM 934 O O . GLU A 1 118 ? -20.773 5.729 -1.335 1.00 66.19 118 GLU A O 1
ATOM 939 N N . VAL A 1 119 ? -21.808 6.748 -3.053 1.00 75.44 119 VAL A N 1
ATOM 940 C CA . VAL A 1 119 ? -22.758 5.658 -3.297 1.00 75.44 119 VAL A CA 1
ATOM 941 C C . VAL A 1 119 ? -21.993 4.522 -3.965 1.00 75.44 119 VAL A C 1
ATOM 943 O O . VAL A 1 119 ? -21.736 4.533 -5.167 1.00 75.44 119 VAL A O 1
ATOM 946 N N . ILE A 1 120 ? -21.602 3.540 -3.161 1.00 84.44 120 ILE A N 1
ATOM 947 C CA . ILE A 1 120 ? -20.890 2.352 -3.625 1.00 84.44 1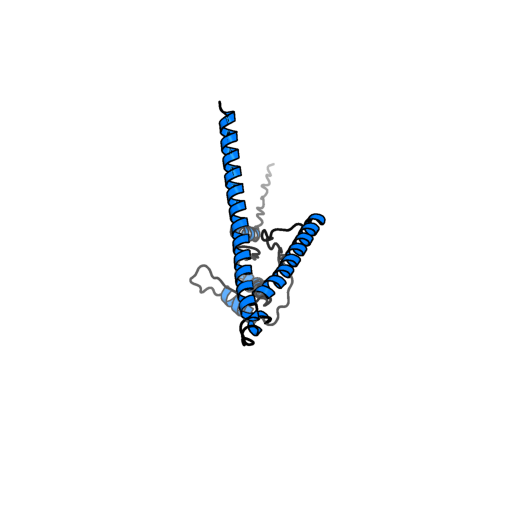20 ILE A CA 1
ATOM 948 C C . ILE A 1 120 ? -21.929 1.308 -4.024 1.00 84.44 120 ILE A C 1
ATOM 950 O O . ILE A 1 120 ? -22.674 0.822 -3.179 1.00 84.44 120 ILE A O 1
ATOM 954 N N . VAL A 1 121 ? -21.967 0.976 -5.314 1.00 85.12 121 VAL A N 1
ATOM 955 C CA . VAL A 1 121 ? -22.921 0.025 -5.903 1.00 85.12 121 VAL A CA 1
ATOM 956 C C . VAL A 1 121 ? -22.222 -1.298 -6.219 1.00 85.12 121 VAL A C 1
ATOM 958 O O . VAL A 1 121 ? -21.093 -1.304 -6.716 1.00 85.12 121 VAL A O 1
ATOM 961 N N . GLY A 1 122 ? -22.895 -2.426 -5.981 1.00 89.56 122 GLY A N 1
ATOM 962 C CA . GLY A 1 122 ? -22.457 -3.753 -6.434 1.00 89.56 122 GLY A CA 1
ATOM 963 C C . GLY A 1 122 ? -21.352 -4.390 -5.583 1.00 89.56 122 GLY A C 1
ATOM 964 O O . GLY A 1 122 ? -20.657 -5.293 -6.045 1.00 89.56 122 GLY A O 1
ATOM 965 N N . ARG A 1 123 ? -21.164 -3.913 -4.349 1.00 92.19 123 ARG A N 1
ATOM 966 C CA . ARG A 1 123 ? -20.158 -4.388 -3.375 1.00 92.19 123 ARG A CA 1
ATOM 967 C C . ARG A 1 123 ? -20.771 -4.799 -2.036 1.00 92.19 123 ARG A C 1
ATOM 969 O O . ARG A 1 123 ? -20.061 -5.017 -1.060 1.00 92.19 123 ARG A O 1
ATOM 976 N N . GLU A 1 124 ? -22.088 -4.924 -1.981 1.00 91.81 124 GLU A N 1
ATOM 977 C CA . GLU A 1 124 ? -22.859 -5.244 -0.787 1.00 91.81 124 GLU A CA 1
ATOM 978 C C . GLU A 1 124 ? -22.470 -6.625 -0.247 1.00 91.81 124 GLU A C 1
ATOM 980 O O . GLU A 1 124 ? -22.255 -6.773 0.954 1.00 91.81 124 GLU A O 1
ATOM 985 N N . GLY A 1 125 ? -22.283 -7.611 -1.133 1.00 93.19 125 GLY A N 1
ATOM 986 C CA . GLY A 1 125 ? -21.809 -8.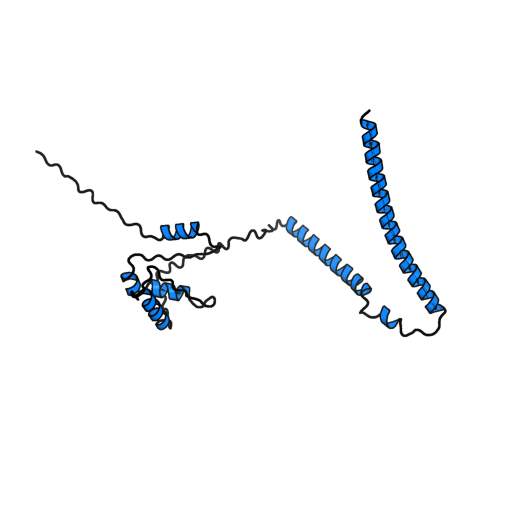948 -0.760 1.00 93.19 125 GLY A CA 1
ATOM 987 C C . GLY A 1 125 ? -20.406 -8.931 -0.147 1.00 93.19 125 GLY A C 1
ATOM 988 O O . GLY A 1 125 ? -20.202 -9.482 0.935 1.00 93.19 125 GLY A O 1
ATOM 989 N N . ASP A 1 126 ? -19.462 -8.231 -0.785 1.00 94.38 126 ASP A N 1
ATOM 990 C CA . ASP A 1 126 ? -18.089 -8.076 -0.284 1.00 94.38 126 ASP A CA 1
ATOM 991 C C . ASP A 1 126 ? -18.068 -7.385 1.089 1.00 94.38 126 ASP A C 1
ATOM 993 O O . ASP A 1 126 ? -17.342 -7.800 1.996 1.00 94.38 126 ASP A O 1
ATOM 997 N N . LYS A 1 127 ? -18.896 -6.345 1.266 1.00 92.62 127 LYS A N 1
ATOM 998 C CA . LYS A 1 127 ? -19.046 -5.636 2.541 1.00 92.62 127 LYS A CA 1
ATOM 999 C C . LYS A 1 127 ? -19.570 -6.564 3.631 1.00 92.62 127 LYS A C 1
ATOM 1001 O O . LYS A 1 127 ? -19.019 -6.568 4.729 1.00 92.62 127 LYS A O 1
ATOM 1006 N N . VAL A 1 128 ? -20.631 -7.323 3.348 1.00 93.12 128 VAL A N 1
ATOM 1007 C CA . VAL A 1 128 ? -21.224 -8.259 4.313 1.00 93.12 128 VAL A CA 1
ATOM 1008 C C . VAL A 1 128 ? -20.194 -9.300 4.734 1.00 93.12 128 VAL A C 1
ATOM 1010 O O . VAL A 1 128 ? -19.997 -9.482 5.931 1.00 93.12 128 VAL A O 1
ATOM 1013 N N . ALA A 1 129 ? -19.469 -9.899 3.786 1.00 93.12 129 ALA A N 1
ATOM 1014 C CA . ALA A 1 129 ? -18.411 -10.856 4.097 1.00 93.12 129 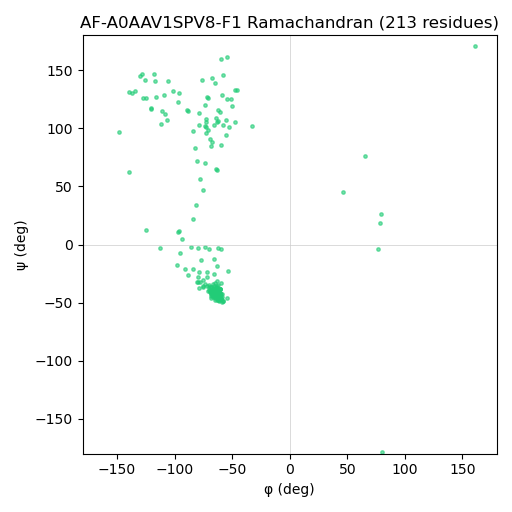ALA A CA 1
ATOM 1015 C C . ALA A 1 129 ? -17.334 -10.239 5.005 1.00 93.12 129 ALA A C 1
ATOM 1017 O O . ALA A 1 129 ? -17.001 -10.806 6.046 1.00 93.12 129 ALA A O 1
ATOM 1018 N N . LEU A 1 130 ? -16.838 -9.046 4.659 1.00 93.25 130 LEU A N 1
ATOM 1019 C CA . LEU A 1 130 ? -15.821 -8.345 5.444 1.00 93.25 130 LEU A CA 1
ATOM 1020 C C . LEU A 1 130 ? -16.313 -8.015 6.862 1.00 93.25 130 LEU A C 1
ATOM 1022 O O . LEU A 1 130 ? -15.584 -8.222 7.830 1.00 93.25 130 LEU A O 1
ATOM 1026 N N . LYS A 1 131 ? -17.563 -7.563 7.002 1.00 91.88 131 LYS A N 1
ATOM 1027 C CA . LYS A 1 131 ? -18.198 -7.322 8.303 1.00 91.88 131 LYS A CA 1
ATOM 1028 C C . LYS A 1 131 ? -18.317 -8.592 9.129 1.00 91.88 131 LYS A C 1
ATOM 1030 O O . LYS A 1 131 ? -18.001 -8.562 10.312 1.00 91.88 131 LYS A O 1
ATOM 1035 N N . THR A 1 132 ? -18.749 -9.696 8.527 1.00 91.50 132 THR A N 1
ATOM 1036 C CA . THR A 1 132 ? -18.845 -10.977 9.228 1.00 91.50 132 THR A CA 1
ATOM 1037 C C . THR A 1 132 ? -17.484 -11.390 9.776 1.00 91.50 132 THR A C 1
ATOM 1039 O O . THR A 1 132 ? -17.408 -11.772 10.934 1.00 91.50 132 THR A O 1
ATOM 1042 N N . PHE A 1 133 ? -16.398 -11.234 9.011 1.00 90.00 133 PHE A N 1
ATOM 1043 C CA . PHE A 1 133 ? -15.048 -11.504 9.522 1.00 90.00 133 PHE A CA 1
ATOM 1044 C C . PHE A 1 133 ? -14.629 -10.564 10.659 1.00 90.00 133 PHE A C 1
ATOM 1046 O O . PHE A 1 133 ? -14.008 -11.021 11.615 1.00 90.00 133 PHE A O 1
ATOM 1053 N N . LEU A 1 134 ? -14.966 -9.273 10.570 1.00 89.62 134 LEU A N 1
ATOM 1054 C CA . LEU A 1 134 ? -14.629 -8.280 11.596 1.00 89.62 134 LEU A CA 1
ATOM 1055 C C . LEU A 1 134 ? -15.392 -8.486 12.911 1.00 89.62 134 LEU A C 1
ATOM 1057 O O . LEU A 1 134 ? -14.830 -8.243 13.972 1.00 89.62 134 LEU A O 1
ATOM 1061 N N . LEU A 1 135 ? -16.660 -8.898 12.837 1.00 87.94 135 LEU A N 1
ATOM 1062 C CA . LEU A 1 135 ? -17.562 -9.013 13.989 1.00 87.94 135 LEU A CA 1
ATOM 1063 C C . LEU A 1 135 ? -17.608 -10.425 14.586 1.00 87.94 135 LEU A C 1
ATOM 1065 O O . LEU A 1 135 ? -18.246 -10.634 15.616 1.00 87.94 135 LEU A O 1
ATOM 1069 N N . ASN A 1 136 ? -16.972 -11.410 13.946 1.00 84.62 136 ASN A N 1
ATOM 1070 C CA . ASN A 1 136 ? -16.945 -12.770 14.462 1.00 84.62 136 ASN A CA 1
ATOM 1071 C C . ASN A 1 136 ? -16.011 -12.856 15.679 1.00 84.62 136 ASN A C 1
ATOM 1073 O O . ASN A 1 136 ? -14.788 -12.806 15.552 1.00 84.62 136 ASN A O 1
ATOM 1077 N N . SER A 1 137 ? -16.609 -12.998 16.861 1.00 63.81 137 SER A N 1
ATOM 1078 C CA . SER A 1 137 ? -15.939 -13.052 18.163 1.00 63.81 137 SER A CA 1
ATOM 1079 C C . SER A 1 137 ? -15.329 -14.419 18.501 1.00 63.81 137 SER A C 1
ATOM 1081 O O . SER A 1 137 ? -14.673 -14.548 19.530 1.00 63.81 137 SER A O 1
ATOM 1083 N N . ASN A 1 138 ? -15.500 -15.434 17.647 1.00 64.62 138 ASN A N 1
ATOM 1084 C CA . ASN A 1 138 ? -15.063 -16.813 17.910 1.00 64.62 138 ASN A CA 1
ATOM 1085 C C . ASN A 1 138 ? -13.591 -17.098 17.565 1.00 64.62 138 ASN A C 1
ATOM 1087 O O . ASN A 1 138 ? -13.214 -18.248 17.343 1.00 64.62 138 ASN A O 1
ATOM 1091 N N . ASN A 1 139 ? -12.744 -16.075 17.511 1.00 61.00 139 ASN A N 1
ATOM 1092 C CA . ASN A 1 139 ? -11.325 -16.277 17.259 1.00 61.00 139 ASN A CA 1
ATOM 1093 C C . ASN A 1 139 ? -10.615 -16.481 18.604 1.00 61.00 139 ASN A C 1
ATOM 1095 O O . ASN A 1 139 ? -10.532 -15.559 19.406 1.00 61.00 139 ASN A O 1
ATOM 1099 N N . GLU A 1 140 ? -10.036 -17.662 18.832 1.00 63.78 140 GLU A N 1
ATOM 1100 C CA . GLU A 1 140 ? -9.152 -17.950 19.983 1.00 63.78 140 GLU A CA 1
ATOM 1101 C C . GLU A 1 140 ? -7.868 -17.084 19.991 1.00 63.78 140 GLU A C 1
ATOM 1103 O O . GLU A 1 140 ? -7.038 -17.172 20.895 1.00 63.78 140 GLU A O 1
ATOM 1108 N N . GLN A 1 141 ? -7.682 -16.248 18.964 1.00 64.56 141 GLN A N 1
ATOM 1109 C CA . GLN A 1 141 ? -6.538 -15.370 18.766 1.00 64.56 141 GLN A CA 1
ATOM 1110 C C . GLN A 1 141 ? -6.884 -13.927 19.150 1.00 64.56 141 GLN A C 1
ATOM 1112 O O . GLN A 1 141 ? -7.861 -13.358 18.672 1.00 64.56 141 GLN A O 1
ATOM 1117 N N . ASN A 1 142 ? -6.007 -13.299 19.937 1.00 75.88 142 ASN A N 1
ATOM 1118 C CA . ASN A 1 142 ? -6.152 -11.908 20.388 1.00 75.88 142 ASN A CA 1
ATOM 1119 C C . ASN A 1 142 ? -6.061 -10.864 19.253 1.00 75.88 142 ASN A C 1
ATOM 1121 O O . ASN A 1 142 ? -6.337 -9.688 19.482 1.00 75.88 142 ASN A O 1
ATOM 1125 N N . VAL A 1 143 ? -5.622 -11.258 18.049 1.00 83.94 143 VAL A N 1
ATOM 1126 C CA . VAL A 1 143 ? -5.413 -10.369 16.895 1.00 83.94 143 VAL A CA 1
ATOM 1127 C C . VAL A 1 143 ? -5.881 -11.065 15.617 1.00 83.94 143 VAL A C 1
ATOM 1129 O O . VAL A 1 143 ? -5.480 -12.195 15.353 1.00 83.94 143 VAL A O 1
ATOM 1132 N N . SER A 1 144 ? -6.678 -10.368 14.802 1.00 85.50 144 SER A N 1
ATOM 1133 C CA . SER A 1 144 ? -7.119 -10.817 13.476 1.00 85.50 144 SER A CA 1
ATOM 1134 C C . SER A 1 144 ? -6.601 -9.870 12.392 1.00 85.50 144 SER A C 1
ATOM 1136 O O . SER A 1 144 ? -6.575 -8.652 12.581 1.00 85.50 144 SER A O 1
ATOM 1138 N N . VAL A 1 145 ? -6.176 -10.426 11.255 1.00 89.19 145 VAL A N 1
ATOM 1139 C CA . VAL A 1 145 ? -5.660 -9.671 10.106 1.00 89.19 145 VAL A CA 1
ATOM 1140 C C . VAL A 1 145 ? -6.452 -10.050 8.863 1.00 89.19 145 VAL A C 1
ATOM 1142 O O . VAL A 1 145 ? -6.520 -11.221 8.496 1.00 89.19 145 VAL A O 1
ATOM 1145 N N . ILE A 1 146 ? -6.999 -9.046 8.177 1.00 91.31 146 ILE A N 1
ATOM 1146 C CA . ILE A 1 146 ? -7.741 -9.225 6.927 1.00 91.31 146 ILE A CA 1
ATOM 1147 C C . ILE A 1 146 ? -6.996 -8.515 5.801 1.00 91.31 146 ILE A C 1
ATOM 1149 O O . ILE A 1 146 ? -6.688 -7.329 5.893 1.00 91.31 146 ILE A O 1
ATOM 1153 N N . SER A 1 147 ? -6.714 -9.246 4.724 1.00 93.94 147 SER A N 1
ATOM 1154 C CA . SER A 1 147 ? -5.998 -8.730 3.554 1.00 93.94 147 SER A CA 1
ATOM 1155 C C . SER A 1 147 ? -6.937 -8.599 2.353 1.00 93.94 147 SER A C 1
ATOM 1157 O O . SER A 1 147 ? -7.594 -9.565 1.978 1.00 93.94 147 SER A O 1
ATOM 1159 N N . ILE A 1 148 ? -6.966 -7.423 1.715 1.00 94.75 148 ILE A N 1
ATOM 1160 C CA . ILE A 1 148 ? -7.725 -7.164 0.478 1.00 94.75 148 ILE A CA 1
ATOM 1161 C C . ILE A 1 148 ? -6.729 -7.036 -0.676 1.00 94.75 148 ILE A C 1
ATOM 1163 O O . ILE A 1 148 ? -5.959 -6.076 -0.743 1.00 94.75 148 ILE A O 1
ATOM 1167 N N . VAL A 1 149 ? -6.742 -7.997 -1.600 1.00 94.44 149 VAL A N 1
ATOM 1168 C CA . VAL A 1 149 ? -5.764 -8.108 -2.696 1.00 94.44 149 VAL A CA 1
ATOM 1169 C C . VAL A 1 149 ? -6.463 -7.986 -4.048 1.00 94.44 149 VAL A C 1
ATOM 1171 O O . VAL A 1 149 ? -7.614 -8.375 -4.209 1.00 94.44 149 VAL A O 1
ATOM 1174 N N . GLY A 1 150 ? -5.777 -7.407 -5.032 1.00 94.00 150 GLY A N 1
ATOM 1175 C CA . GLY A 1 150 ? -6.308 -7.226 -6.381 1.00 94.00 150 GLY A CA 1
ATOM 1176 C C . GLY A 1 150 ? -5.555 -6.158 -7.165 1.00 94.00 150 GLY A C 1
ATOM 1177 O O . GLY A 1 150 ? -4.753 -5.404 -6.604 1.00 94.00 150 GLY A O 1
ATOM 1178 N N . ILE A 1 151 ? -5.840 -6.062 -8.461 1.00 95.62 151 ILE A N 1
ATOM 1179 C CA . ILE A 1 151 ? -5.194 -5.113 -9.377 1.00 95.62 151 ILE A CA 1
ATOM 1180 C C . ILE A 1 151 ? -5.404 -3.644 -8.962 1.00 95.62 151 ILE A C 1
ATOM 1182 O O . ILE A 1 151 ? -6.295 -3.307 -8.170 1.00 95.62 151 ILE A O 1
ATOM 1186 N N . GLY A 1 152 ? -4.542 -2.751 -9.456 1.00 92.19 152 GLY A N 1
ATOM 1187 C CA . GLY A 1 152 ? -4.699 -1.303 -9.277 1.00 92.19 152 GLY A CA 1
ATOM 1188 C C . GLY A 1 152 ? -6.043 -0.811 -9.828 1.00 92.19 152 GLY A C 1
ATOM 1189 O O . GLY A 1 152 ? -6.552 -1.371 -10.790 1.00 92.19 152 GLY A O 1
ATOM 1190 N N . GLY A 1 153 ? -6.648 0.193 -9.189 1.00 91.38 153 GLY A N 1
ATOM 1191 C CA . GLY A 1 153 ? -7.938 0.752 -9.626 1.00 91.38 153 GLY A CA 1
ATOM 1192 C C . GLY A 1 153 ? -9.183 -0.085 -9.297 1.00 91.38 153 GLY A C 1
ATOM 1193 O O . GLY A 1 153 ? -10.289 0.392 -9.498 1.00 91.38 153 GLY A O 1
ATOM 1194 N N . LEU A 1 154 ? -9.046 -1.285 -8.717 1.00 92.31 154 LEU A N 1
ATOM 1195 C CA . LEU A 1 154 ? -10.186 -2.173 -8.421 1.00 92.31 154 LEU A CA 1
ATOM 1196 C C . LEU A 1 154 ? -11.115 -1.690 -7.280 1.00 92.31 154 LEU A C 1
ATOM 1198 O O . LEU A 1 154 ? -12.093 -2.358 -6.964 1.00 92.31 154 LEU A O 1
ATOM 1202 N N . GLY A 1 155 ? -10.795 -0.579 -6.608 1.00 91.81 155 GLY A N 1
ATOM 1203 C CA . GLY A 1 155 ? -11.586 -0.081 -5.471 1.00 91.81 155 GLY A CA 1
ATOM 1204 C C . GLY A 1 155 ? -11.326 -0.802 -4.141 1.00 91.81 155 GLY A C 1
ATOM 1205 O O . GLY A 1 155 ? -12.191 -0.837 -3.275 1.00 91.81 155 GLY A O 1
ATOM 1206 N N . LYS A 1 156 ? -10.134 -1.386 -3.941 1.00 95.81 156 LYS A N 1
ATOM 1207 C CA . LYS A 1 156 ? -9.769 -2.074 -2.681 1.00 95.81 156 LYS A CA 1
ATOM 1208 C C . LYS A 1 156 ? -9.875 -1.158 -1.459 1.00 95.81 156 LYS A C 1
ATOM 1210 O O . LYS A 1 156 ? -10.477 -1.522 -0.455 1.00 95.81 156 LYS A O 1
ATOM 1215 N N . THR A 1 157 ? -9.298 0.038 -1.570 1.00 92.81 157 THR A N 1
ATOM 1216 C CA . THR A 1 157 ? -9.353 1.065 -0.524 1.00 92.81 157 THR A CA 1
ATOM 1217 C C . THR A 1 157 ? -10.791 1.515 -0.285 1.00 92.81 157 THR A C 1
ATOM 1219 O O . THR A 1 157 ? -11.199 1.621 0.864 1.00 92.81 157 THR A O 1
ATOM 1222 N N . THR A 1 158 ? -11.577 1.670 -1.353 1.00 92.88 158 THR A N 1
ATOM 1223 C CA . THR A 1 158 ? -13.004 2.013 -1.304 1.00 92.88 158 THR A CA 1
ATOM 1224 C C . THR A 1 158 ? -13.811 0.969 -0.528 1.00 92.88 158 THR A C 1
ATOM 1226 O O . THR A 1 158 ? -14.564 1.324 0.373 1.00 92.88 158 THR A O 1
ATOM 1229 N N . LEU A 1 159 ? -13.601 -0.328 -0.786 1.00 93.88 159 LEU A N 1
ATOM 1230 C CA . LEU A 1 159 ? -14.255 -1.409 -0.037 1.00 93.88 159 LEU A CA 1
ATOM 1231 C C . LEU A 1 159 ? -13.873 -1.392 1.454 1.00 93.88 159 LEU A C 1
ATOM 1233 O O . LEU A 1 159 ? -14.745 -1.507 2.316 1.00 93.88 159 LEU A O 1
ATOM 1237 N N . ALA A 1 160 ? -12.586 -1.205 1.764 1.00 93.56 160 ALA A N 1
ATOM 1238 C CA . ALA A 1 160 ? -12.115 -1.092 3.143 1.00 93.56 160 ALA A CA 1
ATOM 1239 C C . ALA A 1 160 ? -12.730 0.117 3.865 1.00 93.56 160 ALA A C 1
ATOM 1241 O O . ALA A 1 160 ? -13.195 -0.029 4.992 1.00 93.56 160 ALA A O 1
ATOM 1242 N N . GLN A 1 161 ? -12.786 1.286 3.219 1.00 91.81 161 GLN A N 1
ATOM 1243 C CA . GLN A 1 161 ? -13.424 2.489 3.767 1.00 91.81 161 GLN A CA 1
ATOM 1244 C C . GLN A 1 161 ? -14.925 2.283 3.981 1.00 91.81 161 GLN A C 1
ATOM 1246 O O . GLN A 1 161 ? -15.463 2.686 5.010 1.00 91.81 161 GLN A O 1
ATOM 1251 N N . HIS A 1 162 ? -15.598 1.604 3.055 1.00 91.25 162 HIS A N 1
ATOM 1252 C CA . HIS A 1 162 ? -17.028 1.339 3.148 1.00 91.25 162 HIS A CA 1
ATOM 1253 C C . HIS A 1 162 ? -17.387 0.422 4.326 1.00 91.25 162 HIS A C 1
ATOM 1255 O O . HIS A 1 162 ? -18.385 0.654 5.007 1.00 91.25 162 HIS A O 1
ATOM 1261 N N . ALA A 1 163 ? -16.569 -0.596 4.608 1.00 91.81 163 ALA A N 1
ATOM 1262 C CA . ALA A 1 163 ? -16.734 -1.418 5.807 1.00 91.81 163 ALA A CA 1
ATOM 1263 C C . ALA A 1 163 ? -16.266 -0.692 7.077 1.00 91.81 163 ALA A C 1
ATOM 1265 O O . ALA A 1 163 ? -16.898 -0.807 8.123 1.00 91.81 163 ALA A O 1
ATOM 1266 N N . PHE A 1 164 ? -15.193 0.100 6.994 1.00 91.62 164 PHE A N 1
ATOM 1267 C CA . PHE A 1 164 ? -14.704 0.908 8.108 1.00 91.62 164 PHE A CA 1
ATOM 1268 C C . PHE A 1 164 ? -15.762 1.920 8.574 1.00 91.62 164 PHE A C 1
ATOM 1270 O O . PHE A 1 164 ? -15.906 2.140 9.772 1.00 91.62 164 PHE A O 1
ATOM 1277 N N . ASN A 1 165 ? -16.516 2.526 7.662 1.00 90.69 165 ASN A N 1
ATOM 1278 C CA . ASN A 1 165 ? -17.519 3.532 7.999 1.00 90.69 165 ASN A CA 1
ATOM 1279 C C . ASN A 1 165 ? -18.895 2.959 8.378 1.00 90.69 165 ASN A C 1
ATOM 1281 O O . ASN A 1 165 ? -19.782 3.738 8.733 1.00 90.69 165 ASN A O 1
ATOM 1285 N N . ASP A 1 166 ? -19.068 1.636 8.336 1.00 91.19 166 ASP A N 1
ATOM 1286 C CA . ASP A 1 166 ? -20.316 0.960 8.688 1.00 91.19 166 ASP A CA 1
ATOM 1287 C C . ASP A 1 166 ? -20.679 1.138 10.171 1.00 91.19 166 ASP A C 1
ATOM 1289 O O . ASP A 1 166 ? -19.816 1.051 11.044 1.00 91.19 166 ASP A O 1
ATO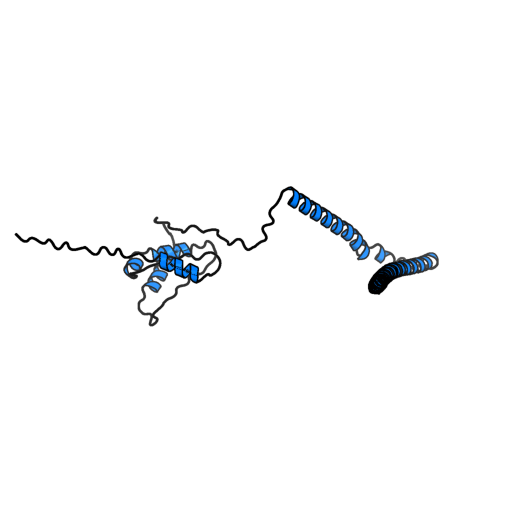M 1293 N N . GLU A 1 167 ? -21.962 1.368 10.455 1.00 91.31 167 GLU A N 1
ATOM 1294 C CA . GLU A 1 167 ? -22.466 1.647 11.806 1.00 91.31 167 GLU A CA 1
ATOM 1295 C C . GLU A 1 167 ? -22.202 0.499 12.783 1.00 91.31 167 GLU A C 1
ATOM 1297 O O . GLU A 1 167 ? -21.655 0.731 13.856 1.00 91.31 167 GLU A O 1
ATOM 1302 N N . GLN A 1 168 ? -22.454 -0.750 12.384 1.00 91.31 168 GLN A N 1
ATOM 1303 C CA . GLN A 1 168 ? -22.238 -1.903 13.269 1.00 91.31 168 GLN A CA 1
ATOM 1304 C C . GLN A 1 168 ? -20.750 -2.100 13.581 1.00 91.31 168 GLN A C 1
ATOM 1306 O O . GLN A 1 168 ? -20.381 -2.497 14.683 1.00 91.31 168 GLN A O 1
ATOM 1311 N N . VAL A 1 169 ? -19.874 -1.801 12.616 1.00 91.38 169 VAL A N 1
ATOM 1312 C CA . VAL A 1 169 ? -18.419 -1.831 12.829 1.00 91.38 169 VAL A CA 1
ATOM 1313 C C . VAL A 1 169 ? -17.988 -0.686 13.751 1.00 91.38 169 VAL A C 1
ATOM 1315 O O . VAL A 1 169 ? -17.120 -0.882 14.597 1.00 91.38 169 VAL A O 1
ATOM 1318 N N . LYS A 1 170 ? -18.578 0.508 13.625 1.00 90.62 170 LYS A N 1
ATOM 1319 C CA . LYS A 1 170 ? -18.307 1.634 14.534 1.00 90.62 170 LYS A CA 1
ATOM 1320 C C . LYS A 1 170 ? -18.739 1.336 15.969 1.00 90.62 170 LYS A C 1
ATOM 1322 O O . LYS A 1 170 ? -17.996 1.660 16.884 1.00 90.62 170 LYS A O 1
ATOM 1327 N N . GLU A 1 171 ? -19.895 0.709 16.158 1.00 91.62 171 GLU A N 1
ATOM 1328 C CA . GLU A 1 171 ? -20.417 0.349 17.482 1.00 91.62 171 GLU A CA 1
ATOM 1329 C C . GLU A 1 171 ? -19.609 -0.768 18.150 1.00 91.62 171 GLU A C 1
ATOM 1331 O O . GLU A 1 171 ? -19.393 -0.738 19.360 1.00 91.62 171 GLU A O 1
ATOM 1336 N N . HIS A 1 172 ? -19.127 -1.741 17.370 1.00 91.06 172 HIS A N 1
ATOM 1337 C CA . HIS A 1 172 ? -18.367 -2.870 17.904 1.00 91.06 172 HIS A CA 1
ATOM 1338 C C . HIS A 1 172 ? -16.955 -2.482 18.375 1.00 91.06 172 HIS A C 1
ATOM 1340 O O . HIS A 1 172 ? -16.456 -3.026 19.360 1.00 91.06 172 HIS A O 1
ATOM 1346 N N . PHE A 1 173 ? -16.294 -1.546 17.686 1.00 89.88 173 PHE A N 1
ATOM 1347 C CA . PHE A 1 173 ? -14.916 -1.149 17.988 1.00 89.88 173 PHE A CA 1
ATOM 1348 C C . PHE A 1 173 ? -14.855 0.233 18.649 1.00 89.88 173 PHE A C 1
ATOM 1350 O O . PHE A 1 173 ? -14.965 1.255 17.976 1.00 89.88 173 PHE A O 1
ATOM 1357 N N . GLY A 1 174 ? -14.558 0.270 19.956 1.00 88.44 174 GLY A N 1
ATOM 1358 C CA . GLY A 1 174 ? -14.434 1.522 20.721 1.00 88.44 174 GLY A CA 1
ATOM 1359 C C . GLY A 1 174 ? -13.300 2.457 20.268 1.00 88.44 174 GLY A C 1
ATOM 1360 O O . GLY A 1 174 ? -13.325 3.646 20.576 1.00 88.44 174 GLY A O 1
ATOM 1361 N N . LEU A 1 175 ? -12.318 1.942 19.519 1.00 89.81 175 LEU A N 1
ATOM 1362 C CA . LEU A 1 175 ? -11.290 2.733 18.844 1.00 89.81 175 LEU A CA 1
ATOM 1363 C C . LEU A 1 175 ? -11.065 2.193 17.430 1.00 89.81 175 LEU A C 1
ATOM 1365 O O . LEU A 1 175 ? -10.822 1.003 17.237 1.00 89.81 175 LEU A O 1
ATOM 1369 N N . LYS A 1 176 ? -11.084 3.091 16.445 1.00 90.06 176 LYS A N 1
ATOM 1370 C CA . LYS A 1 176 ? -10.809 2.799 15.038 1.00 90.06 176 LYS A CA 1
ATOM 1371 C C . LYS A 1 176 ? -9.875 3.855 14.477 1.00 90.06 176 LYS A C 1
ATOM 1373 O O . LYS A 1 176 ? -10.121 5.044 14.638 1.00 90.06 176 LYS A O 1
ATOM 1378 N N . LEU A 1 177 ? -8.835 3.410 13.784 1.00 91.88 177 LEU A N 1
ATOM 1379 C CA . LEU A 1 177 ? -7.814 4.275 13.203 1.00 91.88 177 LEU A CA 1
ATOM 1380 C C . LEU A 1 177 ? -7.692 3.974 11.711 1.00 91.88 177 LEU A C 1
ATOM 1382 O O . LEU A 1 177 ? -7.761 2.814 11.305 1.00 91.88 177 LEU A O 1
ATOM 1386 N N . TRP A 1 178 ? -7.498 5.014 10.903 1.00 91.50 178 TRP A N 1
ATOM 1387 C CA . TRP A 1 178 ? -7.225 4.893 9.475 1.00 91.50 178 TRP A CA 1
ATOM 1388 C C . TRP A 1 178 ? -5.879 5.545 9.171 1.00 91.50 178 TRP A C 1
ATOM 1390 O O . TRP A 1 178 ? -5.714 6.747 9.364 1.00 91.50 178 TRP A O 1
ATOM 1400 N N . VAL A 1 179 ? -4.912 4.753 8.709 1.00 89.88 179 VAL A N 1
ATOM 1401 C CA . VAL A 1 179 ? -3.550 5.223 8.425 1.00 89.88 179 VAL A CA 1
ATOM 1402 C C . VAL A 1 179 ? -3.175 4.830 7.004 1.00 89.88 179 VAL A C 1
ATOM 1404 O O . VAL A 1 179 ? -3.269 3.666 6.622 1.00 89.88 179 VAL A O 1
ATOM 1407 N N . SER A 1 180 ? -2.751 5.816 6.215 1.00 86.62 180 SER A N 1
ATOM 1408 C CA . SER A 1 180 ? -2.227 5.605 4.866 1.00 86.62 180 SER A CA 1
ATOM 1409 C C . SER A 1 180 ? -0.706 5.545 4.916 1.00 86.62 180 SER A C 1
ATOM 1411 O O . SER A 1 180 ? -0.067 6.432 5.476 1.00 86.62 180 SER A O 1
ATOM 1413 N N . VAL A 1 181 ? -0.122 4.521 4.297 1.00 85.06 181 VAL A N 1
ATOM 1414 C CA . VAL A 1 181 ? 1.330 4.376 4.173 1.00 85.06 181 VAL A CA 1
ATOM 1415 C C . VAL A 1 181 ? 1.710 4.578 2.711 1.00 85.06 181 VAL A C 1
ATOM 1417 O O . VAL A 1 181 ? 1.316 3.801 1.842 1.00 85.06 181 VAL A O 1
ATOM 1420 N N . SER A 1 182 ? 2.470 5.637 2.430 1.00 81.56 182 SER A N 1
ATOM 1421 C CA . SER A 1 182 ? 3.002 5.942 1.098 1.00 81.56 182 SER A CA 1
ATOM 1422 C C . SER A 1 182 ? 4.504 6.216 1.157 1.00 81.56 182 SER A C 1
ATOM 1424 O O . SER A 1 182 ? 4.991 6.829 2.111 1.00 81.56 182 SER A O 1
ATOM 1426 N N . GLY A 1 183 ? 5.229 5.816 0.109 1.00 70.12 183 GLY A N 1
ATOM 1427 C CA . GLY A 1 183 ? 6.694 5.755 0.137 1.00 70.12 183 GLY A CA 1
ATOM 1428 C C . GLY A 1 183 ? 7.185 4.480 0.833 1.00 70.12 183 GLY A C 1
ATOM 1429 O O . GLY A 1 183 ? 6.380 3.629 1.201 1.00 70.12 183 GLY A O 1
ATOM 1430 N N . GLY A 1 184 ? 8.502 4.306 0.964 1.00 74.38 184 GLY A N 1
ATOM 1431 C CA . GLY A 1 184 ? 9.086 3.125 1.617 1.00 74.38 184 GLY A CA 1
ATOM 1432 C C . GLY A 1 184 ? 8.549 2.871 3.036 1.00 74.38 184 GLY A C 1
ATOM 1433 O O . GLY A 1 184 ? 7.995 3.760 3.680 1.00 74.38 184 GLY A O 1
ATOM 1434 N N . LEU A 1 185 ? 8.723 1.641 3.529 1.00 79.56 185 LEU A N 1
ATOM 1435 C CA . LEU A 1 185 ? 8.281 1.238 4.867 1.00 79.56 185 LEU A CA 1
ATOM 1436 C C . LEU A 1 185 ? 9.189 1.850 5.946 1.00 79.56 185 LEU A C 1
ATOM 1438 O O . LEU A 1 185 ? 10.276 1.342 6.205 1.00 79.56 185 LEU A O 1
ATOM 1442 N N . ASP A 1 186 ? 8.723 2.919 6.593 1.00 86.94 186 ASP A N 1
ATOM 1443 C CA . ASP A 1 186 ? 9.342 3.488 7.795 1.00 86.94 186 ASP A CA 1
ATOM 1444 C C . ASP A 1 186 ? 8.431 3.272 9.011 1.00 86.94 186 ASP A C 1
ATOM 1446 O O . ASP A 1 186 ? 7.437 3.975 9.212 1.00 86.94 186 ASP A O 1
ATOM 1450 N N . ALA A 1 187 ? 8.794 2.297 9.847 1.00 88.25 187 ALA A N 1
ATOM 1451 C CA . ALA A 1 187 ? 8.039 1.942 11.044 1.00 88.25 187 ALA A CA 1
ATOM 1452 C C . ALA A 1 187 ? 7.897 3.109 12.037 1.00 88.25 187 ALA A C 1
ATOM 1454 O O . ALA A 1 187 ? 6.864 3.220 12.698 1.00 88.25 187 ALA A O 1
ATOM 1455 N N . LYS A 1 188 ? 8.896 4.001 12.135 1.00 88.25 188 LYS A N 1
ATOM 1456 C CA . LYS A 1 188 ? 8.837 5.153 13.050 1.00 88.25 188 LYS A CA 1
ATOM 1457 C C . LYS A 1 188 ? 7.790 6.154 12.586 1.00 88.25 188 LYS A C 1
ATOM 1459 O O . LYS A 1 188 ? 7.024 6.663 13.403 1.00 88.25 188 LYS A O 1
ATOM 1464 N N . LYS A 1 189 ? 7.743 6.411 11.277 1.00 88.31 189 LYS A N 1
ATOM 1465 C CA . LYS A 1 189 ? 6.739 7.284 10.667 1.00 88.31 189 LYS A CA 1
ATOM 1466 C C . LYS A 1 189 ? 5.333 6.713 10.847 1.00 88.31 189 LYS A C 1
ATOM 1468 O O . LYS A 1 189 ? 4.464 7.415 11.345 1.00 88.31 189 LYS A O 1
ATOM 1473 N N . ILE A 1 190 ? 5.142 5.426 10.550 1.00 89.94 190 ILE A N 1
ATOM 1474 C CA . ILE A 1 190 ? 3.843 4.755 10.707 1.00 89.94 190 ILE A CA 1
ATOM 1475 C C . ILE A 1 190 ? 3.362 4.819 12.162 1.00 89.94 190 ILE A C 1
ATOM 1477 O O . ILE A 1 190 ? 2.210 5.160 12.410 1.00 89.94 190 ILE A O 1
ATOM 1481 N N . LEU A 1 191 ? 4.239 4.546 13.136 1.00 91.06 191 LEU A N 1
ATOM 1482 C CA . LEU A 1 191 ? 3.884 4.638 14.554 1.00 91.06 191 LEU A CA 1
ATOM 1483 C C . LEU A 1 191 ? 3.461 6.060 14.945 1.00 91.06 191 LEU A C 1
ATOM 1485 O O . LEU A 1 191 ? 2.487 6.236 15.674 1.00 91.06 191 LEU A O 1
ATOM 1489 N N . LYS A 1 192 ? 4.171 7.077 14.447 1.00 89.38 192 LYS A N 1
ATOM 1490 C CA . LYS A 1 192 ? 3.815 8.481 14.674 1.00 89.38 192 LYS A CA 1
ATOM 1491 C C . LYS A 1 192 ? 2.439 8.813 14.088 1.00 89.38 192 LYS A C 1
ATOM 1493 O O . LYS A 1 192 ? 1.642 9.440 14.780 1.00 89.38 192 LYS A O 1
ATOM 1498 N N . ASP A 1 193 ? 2.154 8.361 12.869 1.00 88.44 193 ASP A N 1
ATOM 1499 C CA . ASP A 1 193 ? 0.871 8.591 12.198 1.00 88.44 193 ASP A CA 1
ATOM 1500 C C . ASP A 1 193 ? -0.283 7.892 12.945 1.00 88.44 193 ASP A C 1
ATOM 1502 O O . ASP A 1 193 ? -1.339 8.489 13.151 1.00 88.44 193 ASP A O 1
ATOM 1506 N N . ILE A 1 194 ? -0.062 6.668 13.448 1.00 90.44 194 ILE A N 1
ATOM 1507 C CA . ILE A 1 194 ? -1.017 5.952 14.314 1.00 90.44 194 ILE A CA 1
ATOM 1508 C C . ILE A 1 194 ? -1.308 6.760 15.583 1.00 90.44 194 ILE A C 1
ATOM 1510 O O . ILE A 1 194 ? -2.472 6.970 15.913 1.00 90.44 194 ILE A O 1
ATOM 1514 N N . LEU A 1 195 ? -0.273 7.233 16.288 1.00 90.38 195 LEU A N 1
ATOM 1515 C CA . LEU A 1 195 ? -0.438 8.003 17.527 1.00 90.38 195 LEU A CA 1
ATOM 1516 C C . LEU A 1 195 ? -1.189 9.321 17.301 1.00 90.38 195 LEU A C 1
ATOM 1518 O O . LEU A 1 195 ? -1.957 9.740 18.162 1.00 90.38 195 LEU A O 1
ATOM 1522 N N . GLN A 1 196 ? -0.982 9.969 16.153 1.00 88.31 196 GLN A N 1
ATOM 1523 C CA . GLN A 1 196 ? -1.699 11.192 15.785 1.00 88.31 196 GLN A CA 1
ATOM 1524 C C . GLN A 1 196 ? -3.168 10.943 15.422 1.00 88.31 196 GLN A C 1
ATOM 1526 O O . GLN A 1 196 ? -3.989 11.834 15.622 1.00 88.31 196 GLN A O 1
ATOM 1531 N N . ALA A 1 197 ? -3.504 9.753 14.918 1.00 86.75 197 ALA A N 1
ATOM 1532 C CA . ALA A 1 197 ? -4.874 9.383 14.572 1.00 86.75 197 ALA A CA 1
ATOM 1533 C C . ALA A 1 197 ? -5.746 9.034 15.796 1.00 86.75 197 ALA A C 1
ATOM 1535 O O . ALA A 1 197 ? -6.966 8.941 15.662 1.00 86.75 197 ALA A O 1
ATOM 1536 N N . ILE A 1 198 ? -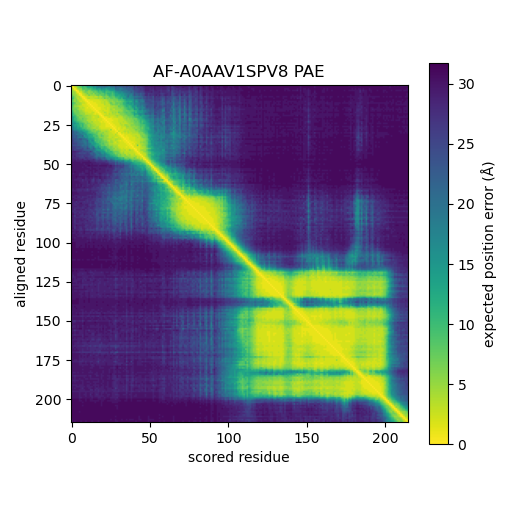5.154 8.826 16.981 1.00 90.00 198 ILE A N 1
ATOM 1537 C CA . ILE A 1 198 ? -5.900 8.523 18.211 1.00 90.00 198 ILE A CA 1
ATOM 1538 C C . ILE A 1 198 ? -6.654 9.781 18.682 1.00 90.00 198 ILE A C 1
ATOM 1540 O O . ILE A 1 198 ? -6.021 10.818 18.902 1.00 90.00 198 ILE A O 1
ATOM 1544 N N . PRO A 1 199 ? -7.984 9.709 18.900 1.00 83.12 199 PRO A N 1
ATOM 1545 C CA . PRO A 1 199 ? -8.747 10.822 19.454 1.00 83.12 199 PRO A CA 1
ATOM 1546 C C . PRO A 1 199 ? -8.209 11.215 20.835 1.00 83.12 199 PRO A C 1
ATOM 1548 O O . PRO A 1 199 ? -8.073 10.370 21.723 1.00 83.12 199 PRO A O 1
ATOM 1551 N N . LYS A 1 200 ? -7.913 12.502 21.041 1.00 81.75 200 LYS A N 1
ATOM 1552 C CA . LYS A 1 200 ? -7.565 13.013 22.372 1.00 81.75 200 LYS A CA 1
ATOM 1553 C C . LYS A 1 200 ? -8.834 13.029 23.221 1.00 81.75 200 LYS A C 1
ATOM 1555 O O . LYS A 1 200 ? -9.848 13.571 22.802 1.00 81.75 200 LYS A O 1
ATOM 1560 N N . LYS A 1 201 ? -8.786 12.416 24.403 1.00 69.94 201 LYS A N 1
ATOM 1561 C CA . LYS A 1 201 ? -9.885 12.486 25.369 1.00 69.94 201 LYS A CA 1
ATOM 1562 C C . LYS A 1 201 ? -9.871 13.888 25.984 1.00 69.94 201 LYS A C 1
ATOM 1564 O O . LYS A 1 201 ? -8.858 14.259 26.575 1.00 69.94 201 LYS A O 1
ATOM 1569 N N . ASP A 1 202 ? -10.951 14.652 25.843 1.00 57.56 202 ASP A N 1
ATOM 1570 C CA . ASP A 1 202 ? -11.083 15.953 26.503 1.00 57.56 202 ASP A CA 1
ATOM 1571 C C . ASP A 1 202 ? -11.147 15.736 28.017 1.00 57.56 202 ASP A C 1
ATOM 1573 O O . ASP A 1 202 ? -12.158 15.309 28.576 1.00 57.56 202 ASP A O 1
ATOM 1577 N N . SER A 1 203 ? -10.040 15.991 28.705 1.00 49.81 203 SER A N 1
ATOM 1578 C CA . SER A 1 203 ? -10.001 16.041 30.160 1.00 49.81 203 SER A CA 1
ATOM 1579 C C . SER A 1 203 ? -10.524 17.398 30.637 1.00 49.81 203 SER A C 1
ATOM 1581 O O . SER A 1 203 ? -9.748 18.224 31.110 1.00 49.81 203 SER A O 1
ATOM 1583 N N . ASN A 1 204 ? -11.832 17.636 30.523 1.00 42.03 204 ASN A N 1
ATOM 1584 C CA . ASN A 1 204 ? -12.497 18.673 31.314 1.00 42.03 204 ASN A CA 1
ATOM 1585 C C . ASN A 1 204 ? -12.812 18.089 32.695 1.00 42.03 204 ASN A C 1
ATOM 1587 O O . ASN A 1 204 ? -13.902 17.585 32.950 1.00 42.03 204 ASN A O 1
ATOM 1591 N N . LEU A 1 205 ? -11.812 18.123 33.577 1.00 43.31 205 LEU A N 1
ATOM 1592 C CA . LEU A 1 205 ? -12.031 18.025 35.014 1.00 43.31 205 LEU A CA 1
ATOM 1593 C C . LEU A 1 205 ? -12.631 19.355 35.467 1.00 43.31 205 LEU A C 1
ATOM 1595 O O . LEU A 1 205 ? -11.953 20.379 35.524 1.00 43.31 205 LEU A O 1
ATOM 1599 N N . GLU A 1 206 ? -13.928 19.309 35.738 1.00 43.97 206 GLU A N 1
ATOM 1600 C CA . GLU A 1 206 ? -14.683 20.299 36.488 1.00 43.97 206 GLU A CA 1
ATOM 1601 C C . GLU A 1 206 ? -13.915 20.642 37.774 1.00 43.97 206 GLU A C 1
ATOM 1603 O O . GLU A 1 206 ? -13.841 19.856 38.720 1.00 43.97 206 GLU A O 1
ATOM 1608 N N . ALA A 1 207 ? -13.293 21.820 37.794 1.00 42.09 207 ALA A N 1
ATOM 1609 C CA . ALA A 1 207 ? -12.862 22.448 39.027 1.00 42.09 207 ALA A CA 1
ATOM 1610 C C . ALA A 1 207 ? -14.134 22.839 39.789 1.00 42.09 207 ALA A C 1
ATOM 1612 O O . ALA A 1 207 ? -14.665 23.935 39.612 1.00 42.09 207 ALA A O 1
ATOM 1613 N N . ALA A 1 208 ? -14.653 21.909 40.593 1.00 40.53 208 ALA A N 1
ATOM 1614 C CA . ALA A 1 208 ? -15.693 22.189 41.566 1.00 40.53 208 ALA A CA 1
ATOM 1615 C C . ALA A 1 208 ? -15.192 23.315 42.480 1.00 40.53 208 ALA A C 1
ATOM 1617 O O . ALA A 1 208 ? -14.273 23.137 43.283 1.00 40.53 208 ALA A O 1
ATOM 1618 N N . GLY A 1 209 ? -15.767 24.503 42.298 1.00 40.50 209 GLY A N 1
ATOM 1619 C CA . GLY A 1 209 ? -15.526 25.648 43.154 1.00 40.50 209 GLY A CA 1
ATOM 1620 C C . GLY A 1 209 ? -15.949 25.319 44.579 1.00 40.50 209 GLY A C 1
ATOM 1621 O O . GLY A 1 209 ? -17.132 25.140 44.862 1.00 40.50 209 GLY A O 1
ATOM 1622 N N . VAL A 1 210 ? -14.980 25.273 45.489 1.00 43.44 210 VAL A N 1
ATOM 1623 C CA . VAL A 1 210 ? -15.248 25.374 46.922 1.00 43.44 210 VAL A CA 1
ATOM 1624 C C . VAL A 1 210 ? -15.610 26.832 47.187 1.00 43.44 210 VAL A C 1
ATOM 1626 O O . VAL A 1 210 ? -14.747 27.701 47.297 1.00 43.44 210 VAL A O 1
ATOM 1629 N N . ARG A 1 211 ? -16.915 27.102 47.216 1.00 40.09 211 ARG A N 1
ATOM 1630 C CA . AR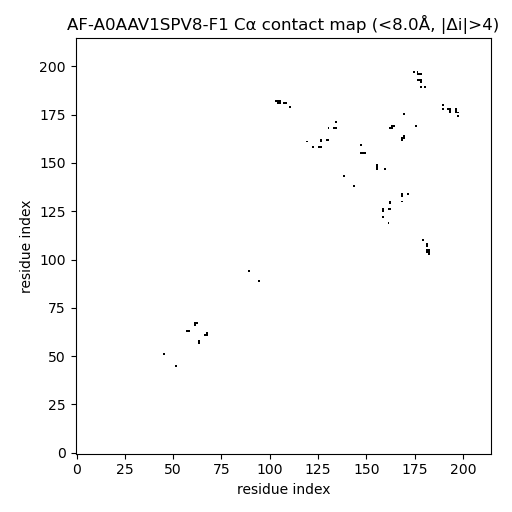G A 1 211 ? -17.493 28.353 47.702 1.00 40.09 211 ARG A CA 1
ATOM 1631 C C . ARG A 1 211 ? -17.348 28.345 49.226 1.00 40.09 211 ARG A C 1
ATOM 1633 O O . ARG A 1 211 ? -18.068 27.626 49.911 1.00 40.09 211 ARG A O 1
ATOM 1640 N N . GLY A 1 212 ? -16.350 29.060 49.733 1.00 42.44 212 GLY A N 1
ATOM 1641 C CA . GLY A 1 212 ? -16.256 29.385 51.149 1.00 42.44 212 GLY A CA 1
ATOM 1642 C C . GLY A 1 212 ? -17.200 30.539 51.450 1.00 42.44 212 GLY A C 1
ATOM 1643 O O . GLY A 1 212 ? -16.874 31.675 51.124 1.00 42.44 212 GLY A O 1
ATOM 1644 N N . ASP A 1 213 ? -18.347 30.232 52.049 1.00 49.00 213 ASP A N 1
ATOM 1645 C CA . ASP A 1 213 ? -19.129 31.199 52.817 1.00 49.00 213 ASP A CA 1
ATOM 1646 C C . ASP A 1 213 ? -18.767 31.004 54.298 1.00 49.00 213 ASP A C 1
ATOM 1648 O O . ASP A 1 213 ? -18.858 29.904 54.849 1.00 49.00 213 ASP A O 1
ATOM 1652 N N . SER A 1 214 ? -18.296 32.067 54.938 1.00 53.28 214 SER A N 1
ATOM 1653 C CA . SER A 1 214 ? -18.219 32.199 56.393 1.00 53.28 214 SER A CA 1
ATOM 1654 C C . SER A 1 214 ? -18.404 33.679 56.703 1.00 53.28 214 SER A C 1
ATOM 1656 O O . SER A 1 214 ? -17.461 34.459 56.568 1.00 53.28 214 SER A O 1
ATOM 1658 N N . ASP A 1 215 ? -19.645 34.026 57.037 1.00 48.81 215 ASP A N 1
ATOM 1659 C CA . ASP A 1 215 ? -19.954 35.127 57.953 1.00 48.81 215 ASP A CA 1
ATOM 1660 C C . ASP A 1 215 ? -19.713 34.665 59.402 1.00 48.81 215 ASP A C 1
ATOM 1662 O O . ASP A 1 215 ? -19.958 33.465 59.688 1.00 48.81 215 ASP A O 1
#

Radius of gyration: 41.39 Å; Cα contacts (8 Å, |Δi|>4): 48; chains: 1; bounding box: 97×54×122 Å

Sequence (215 aa):
MAEGVLLFNVAEEIIKKLGSLAAQEVALWCGVKDQLRKLEGTRKQLVYGNKVSGKVRVFFSKSNQFVYGLGMGHEVKALRERLADIDADSKRFNFEVHHEEKAPLTTVREQTNSSEHEVIVGREGDKVALKTFLLNSNNEQNVSVISIVGIGGLGKTTLAQHAFNDEQVKEHFGLKLWVSVSGGLDAKKILKDILQAIPKKDSNLEAAGVRGDSD

Nearest PDB structures (foldseek):
  8ia0-assembly1_CS  TM=1.998E-01  e=3.336E+00  Thermochaetoides thermophila DSM 1495

pLDDT: mean 71.52, std 18.24, range [38.88, 96.25]

Foldseek 3Di:
DPPVVVVVVVVVVVCVVVVVVVVVVVVVVVVVVVVVVVVVVVVVCVVPPDDDPPPVCVVPDPPDVVVVVVVVVVVVVVVVVVVVVVVVVCVVVVPPPPDPPVPQPVPVVDPPPPPDDPPDPPCVVVLVVVLCQLPPPPDPDPDDDDDQDDDPPPCSVVSVVVNLPDPVSPVVDPDDFDDDDGGDDDPVVRVVRRVVRGDDDPPPPPPPDPPDDDD

Solvent-accessible surface area (backbone atoms only — not comparable to full-atom values): 13956 Å² total; per-residue (Å²): 136,71,74,68,59,56,57,53,54,54,50,52,53,51,52,53,52,51,52,51,53,52,50,52,53,49,52,52,50,51,53,54,50,52,53,48,52,54,50,50,56,52,49,52,49,59,76,74,44,86,88,65,84,73,64,59,60,60,72,76,34,96,81,34,72,68,63,53,47,55,55,48,49,54,51,54,48,53,51,52,54,52,50,51,50,51,51,52,49,34,62,73,69,63,60,78,77,73,66,81,64,71,68,72,62,72,69,71,72,72,77,86,79,70,92,62,88,74,86,81,76,96,45,66,70,61,39,50,55,53,48,51,64,73,68,54,79,86,56,96,55,99,72,87,87,87,86,86,84,78,68,87,89,73,48,62,67,57,53,51,50,56,46,62,69,31,66,71,53,50,72,71,39,95,74,80,77,85,80,87,87,76,63,79,95,50,70,70,59,52,52,51,52,53,62,67,55,53,82,80,79,84,80,78,74,79,79,78,77,82,80,84,85,80,134

InterPro domains:
  IPR002182 NB-ARC [PF00931] (126-204)
  IPR027417 P-loop containing nucleoside triphosphate hydrolase [G3DSA:3.40.50.300] (101-214)
  IPR027417 P-loop containing nucleoside triphosphate hydrolase [SSF52540] (112-203)